Protein AF-M6GL15-F1 (afdb_monomer_lite)

Secondary structure (DSSP, 8-state):
-HHHHHHHHHHHHHTT-EEEEEEE-TTS-EEEEEEPPTT-HHHHHHHHHHHHHHHHHHHHHHHHH-SSHHHHHHHHHHHHHHHHHHHBPTTSHHHHHHHHHHHHHHHHHTS-HHHHHHHHHHHHHHHHHHHHHHGGGGGS-GGGSHHHHHHHHHHT--TTS---HHHHHHHHHHHHHHHHHHHHHHHHHHHHHHHTTTT-------------------------SS---HHHHHHHHHTTB-TTSPBPPHHHHTTS--

Structure (mmCIF, N/CA/C/O backbone):
data_AF-M6GL15-F1
#
_entry.id   AF-M6GL15-F1
#
loop_
_atom_site.group_PDB
_atom_site.id
_atom_site.type_symbol
_atom_site.label_atom_id
_atom_site.label_alt_id
_atom_site.label_comp_id
_atom_site.label_asym_id
_atom_site.label_entity_id
_atom_site.label_seq_id
_atom_site.pdbx_PDB_ins_code
_atom_site.Cartn_x
_atom_site.Cartn_y
_atom_site.Cartn_z
_atom_site.occupancy
_atom_site.B_iso_or_equiv
_atom_site.auth_seq_id
_atom_site.auth_comp_id
_atom_site.auth_asym_id
_atom_site.auth_atom_id
_atom_site.pdbx_PDB_model_num
ATOM 1 N N . MET A 1 1 ? -0.972 -5.876 -2.993 1.00 85.94 1 MET A N 1
ATOM 2 C CA . MET A 1 1 ? -1.461 -5.697 -4.377 1.00 85.94 1 MET A CA 1
ATOM 3 C C . MET A 1 1 ? -2.286 -4.423 -4.576 1.00 85.94 1 MET A C 1
ATOM 5 O O . MET A 1 1 ? -1.667 -3.396 -4.751 1.00 85.94 1 MET A O 1
ATOM 9 N N . PHE A 1 2 ? -3.625 -4.360 -4.480 1.00 92.12 2 PHE A N 1
ATOM 10 C CA . PHE A 1 2 ? -4.318 -3.112 -4.894 1.00 92.12 2 PHE A CA 1
ATOM 11 C C . PHE A 1 2 ? -3.920 -1.848 -4.101 1.00 92.12 2 PHE A C 1
ATOM 13 O O . PHE A 1 2 ? -3.768 -0.771 -4.668 1.00 92.12 2 PHE A O 1
ATOM 20 N N . ILE A 1 3 ? -3.690 -1.980 -2.791 1.00 94.75 3 ILE A N 1
ATOM 21 C CA . ILE A 1 3 ? -3.184 -0.878 -1.952 1.00 94.75 3 ILE A CA 1
ATOM 22 C C . ILE A 1 3 ? -1.746 -0.475 -2.325 1.00 94.75 3 ILE A C 1
ATOM 24 O O . ILE A 1 3 ? -1.405 0.699 -2.204 1.00 94.75 3 ILE A O 1
ATOM 28 N N . HIS A 1 4 ? -0.942 -1.418 -2.822 1.00 95.31 4 HIS A N 1
ATOM 29 C CA . HIS A 1 4 ? 0.412 -1.176 -3.334 1.00 95.31 4 HIS A CA 1
ATOM 30 C C . HIS A 1 4 ? 0.362 -0.273 -4.564 1.00 95.31 4 HIS A C 1
ATOM 32 O O . HIS A 1 4 ? 0.953 0.804 -4.570 1.00 95.31 4 HIS A O 1
ATOM 38 N N . GLU A 1 5 ? -0.477 -0.636 -5.533 1.00 95.38 5 GLU A N 1
ATOM 39 C CA . GLU A 1 5 ? -0.716 0.157 -6.743 1.00 95.38 5 GLU A CA 1
ATOM 40 C C . GLU A 1 5 ? -1.254 1.558 -6.435 1.00 95.38 5 GLU A C 1
ATOM 42 O O . GLU A 1 5 ? -0.782 2.575 -6.951 1.00 95.38 5 GLU A O 1
ATOM 47 N N . ILE A 1 6 ? -2.205 1.644 -5.504 1.00 94.88 6 ILE A N 1
ATOM 48 C CA . ILE A 1 6 ? -2.716 2.930 -5.024 1.00 94.88 6 ILE A CA 1
ATOM 49 C C . ILE A 1 6 ? -1.606 3.759 -4.365 1.00 94.88 6 ILE A C 1
ATOM 51 O O . ILE A 1 6 ? -1.614 4.981 -4.501 1.00 94.88 6 ILE A O 1
ATOM 55 N N . GLY A 1 7 ? -0.644 3.128 -3.690 1.00 95.62 7 GLY A N 1
ATOM 56 C CA . GLY A 1 7 ? 0.538 3.786 -3.135 1.00 95.62 7 GLY A CA 1
ATOM 57 C C . GLY A 1 7 ? 1.349 4.511 -4.208 1.00 95.62 7 GLY A C 1
ATOM 58 O O . GLY A 1 7 ? 1.602 5.713 -4.071 1.00 95.62 7 GLY A O 1
ATOM 59 N N . HIS A 1 8 ? 1.677 3.827 -5.308 1.00 95.69 8 HIS A N 1
ATOM 60 C CA . HIS A 1 8 ? 2.337 4.447 -6.464 1.00 95.69 8 HIS A CA 1
ATOM 61 C C . HIS A 1 8 ? 1.508 5.590 -7.041 1.00 95.69 8 HIS A C 1
ATOM 63 O O . HIS A 1 8 ? 2.025 6.686 -7.258 1.00 95.69 8 HIS A O 1
ATOM 69 N N . ALA A 1 9 ? 0.212 5.363 -7.244 1.00 94.88 9 ALA A N 1
ATOM 70 C CA . ALA A 1 9 ? -0.677 6.352 -7.833 1.00 94.88 9 ALA A CA 1
ATOM 71 C C . ALA A 1 9 ? -0.790 7.621 -6.967 1.00 94.88 9 ALA A C 1
ATOM 73 O O . ALA A 1 9 ? -0.664 8.734 -7.475 1.00 94.88 9 ALA A O 1
ATOM 74 N N . ILE A 1 10 ? -0.956 7.480 -5.649 1.00 94.75 10 ILE A N 1
ATOM 75 C CA . ILE A 1 10 ? -0.987 8.617 -4.717 1.00 94.75 10 ILE A CA 1
ATOM 76 C C . ILE A 1 10 ? 0.352 9.357 -4.735 1.00 94.75 10 ILE A C 1
ATOM 78 O O . ILE A 1 10 ? 0.366 10.584 -4.816 1.00 94.75 10 ILE A O 1
ATOM 82 N N . ALA A 1 11 ? 1.479 8.645 -4.697 1.00 94.56 11 ALA A N 1
ATOM 83 C CA . ALA A 1 11 ? 2.794 9.277 -4.743 1.00 94.56 11 ALA A CA 1
ATOM 84 C C . ALA A 1 11 ? 3.040 10.010 -6.072 1.00 94.56 11 ALA A C 1
ATOM 86 O O . ALA A 1 11 ? 3.590 11.113 -6.074 1.00 94.56 11 ALA A O 1
ATOM 87 N N . ALA A 1 12 ? 2.589 9.458 -7.199 1.00 94.19 12 ALA A N 1
ATOM 88 C CA . ALA A 1 12 ? 2.655 10.127 -8.496 1.00 94.19 12 ALA A CA 1
ATOM 89 C C . ALA A 1 12 ? 1.860 11.441 -8.485 1.00 94.19 12 ALA A C 1
ATOM 91 O O . ALA A 1 12 ? 2.394 12.482 -8.862 1.00 94.19 12 ALA A O 1
ATOM 92 N N . LEU A 1 13 ? 0.628 11.428 -7.969 1.00 93.50 13 LEU A N 1
ATOM 93 C CA . LEU A 1 13 ? -0.205 12.631 -7.869 1.00 93.50 13 LEU A CA 1
ATOM 94 C C . LEU A 1 13 ? 0.399 13.683 -6.926 1.00 93.50 13 LEU A C 1
ATOM 96 O O . LEU A 1 13 ? 0.458 14.861 -7.272 1.00 93.50 13 LEU A O 1
ATOM 100 N N . LEU A 1 14 ? 0.895 13.270 -5.755 1.00 92.69 14 LEU A N 1
ATOM 101 C CA . LEU A 1 14 ? 1.501 14.181 -4.774 1.00 92.69 14 LEU A CA 1
ATOM 102 C C . LEU A 1 14 ? 2.799 14.819 -5.270 1.00 92.69 14 LEU A C 1
ATOM 104 O O . LEU A 1 14 ? 3.141 15.924 -4.858 1.00 92.69 14 LEU A O 1
ATOM 108 N N . THR A 1 15 ? 3.519 14.138 -6.157 1.00 92.19 15 THR A N 1
ATOM 109 C CA . THR A 1 15 ? 4.765 14.650 -6.738 1.00 92.19 15 THR A CA 1
ATOM 110 C C . THR A 1 15 ? 4.533 15.536 -7.963 1.00 92.19 15 THR A C 1
ATOM 112 O O . THR A 1 15 ? 5.497 15.979 -8.581 1.00 92.19 15 THR A O 1
ATOM 115 N N . GLY A 1 16 ? 3.273 15.833 -8.310 1.00 89.69 16 GLY A N 1
ATOM 116 C CA . GLY A 1 16 ? 2.910 16.640 -9.480 1.00 89.69 16 GLY A CA 1
ATOM 117 C C . GLY A 1 16 ? 2.974 15.871 -10.802 1.00 89.69 16 GLY A C 1
ATOM 118 O O . GLY A 1 16 ? 3.030 16.482 -11.867 1.00 89.69 16 GLY A O 1
ATOM 119 N N . GLY A 1 17 ? 3.013 14.541 -10.731 1.00 92.19 17 GLY A N 1
ATOM 120 C CA . GLY A 1 17 ? 2.892 13.645 -11.870 1.00 92.19 17 GLY A CA 1
ATOM 121 C C . GLY A 1 17 ? 1.437 13.369 -12.254 1.00 92.19 17 GLY A C 1
ATOM 122 O O . GLY A 1 17 ? 0.513 14.073 -11.845 1.00 92.19 17 GLY A O 1
ATOM 123 N N . SER A 1 18 ? 1.219 12.318 -13.043 1.00 92.50 18 SER A N 1
ATOM 124 C CA . SER A 1 18 ? -0.122 11.895 -13.462 1.00 92.50 18 SER A CA 1
ATOM 125 C C . SER A 1 18 ? -0.260 10.379 -13.443 1.00 92.50 18 SER A C 1
ATOM 127 O O . SER A 1 18 ? 0.711 9.658 -13.658 1.00 92.50 18 SER A O 1
ATOM 129 N N . VAL A 1 19 ? -1.472 9.893 -13.199 1.00 94.88 19 VAL A N 1
ATOM 130 C CA . VAL A 1 19 ? -1.792 8.462 -13.211 1.00 94.88 19 VAL A CA 1
ATOM 131 C C . VAL A 1 19 ? -2.672 8.196 -14.421 1.00 94.88 19 VAL A C 1
ATOM 133 O O . VAL A 1 19 ? -3.689 8.862 -14.605 1.00 94.88 19 VAL A O 1
ATOM 136 N N . HIS A 1 20 ? -2.269 7.244 -15.257 1.00 92.75 20 HIS A N 1
ATOM 137 C CA . HIS A 1 20 ? -3.028 6.859 -16.441 1.00 92.75 20 HIS A CA 1
ATOM 138 C C . HIS A 1 20 ? -3.982 5.716 -16.130 1.00 92.75 20 HIS A C 1
ATOM 140 O O . HIS A 1 20 ? -5.169 5.814 -16.429 1.00 92.75 20 HIS A O 1
ATOM 146 N N . THR A 1 21 ? -3.477 4.632 -15.539 1.00 93.56 21 THR A N 1
ATOM 147 C CA . THR A 1 21 ? -4.325 3.496 -15.180 1.00 93.56 21 THR A CA 1
ATOM 148 C C . THR A 1 21 ? -3.724 2.648 -14.066 1.00 93.56 21 THR A C 1
ATOM 150 O O . THR A 1 21 ? -2.506 2.618 -13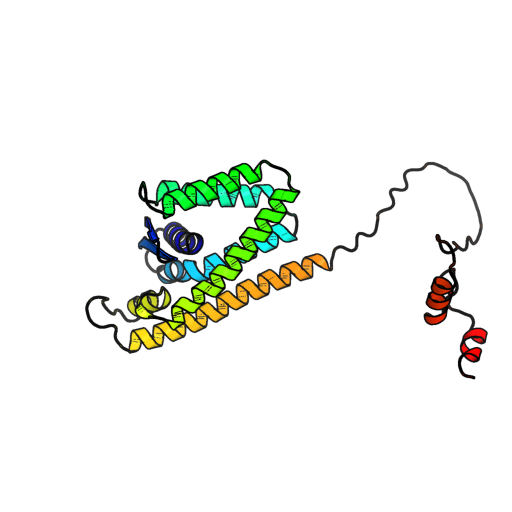.891 1.00 93.56 21 THR A O 1
ATOM 153 N N . ILE A 1 22 ? -4.602 1.978 -13.323 1.00 94.25 22 ILE A N 1
ATOM 154 C CA . ILE A 1 22 ? -4.270 0.935 -12.356 1.00 94.25 22 ILE A CA 1
ATOM 155 C C . ILE A 1 22 ? -4.956 -0.353 -12.807 1.00 94.25 22 ILE A C 1
ATOM 157 O O . ILE A 1 22 ? -6.186 -0.388 -12.958 1.00 94.25 22 ILE A O 1
ATOM 161 N N . GLU A 1 23 ? -4.170 -1.409 -12.981 1.00 92.00 23 GLU A N 1
ATOM 162 C CA . GLU A 1 23 ? -4.638 -2.719 -13.423 1.00 92.00 23 GLU A CA 1
ATOM 163 C C . GLU A 1 23 ? -4.249 -3.805 -12.422 1.00 92.00 23 GLU A C 1
ATOM 165 O O . GLU A 1 23 ? -3.163 -3.785 -11.848 1.00 92.00 23 GLU A O 1
ATOM 170 N N . LEU A 1 24 ? -5.159 -4.756 -12.210 1.00 91.12 24 LEU A N 1
ATOM 171 C CA . LEU A 1 24 ? -4.904 -5.965 -11.434 1.00 91.12 24 LEU A CA 1
ATOM 172 C C . LEU A 1 24 ? -5.146 -7.173 -12.334 1.00 91.12 24 LEU A C 1
ATOM 174 O O . LEU A 1 24 ? -6.114 -7.216 -13.099 1.00 91.12 24 LEU A O 1
ATOM 178 N N . HIS A 1 25 ? -4.290 -8.173 -12.206 1.00 87.69 25 HIS A N 1
ATOM 179 C CA . HIS A 1 25 ? -4.302 -9.389 -12.997 1.00 87.69 25 HIS A CA 1
ATOM 180 C C . HIS A 1 25 ? -4.697 -10.597 -12.135 1.00 87.69 25 HIS A C 1
ATOM 182 O O . HIS A 1 25 ? -4.536 -10.619 -10.916 1.00 87.69 25 HIS A O 1
ATOM 188 N N . GLY A 1 26 ? -5.245 -11.635 -12.775 1.00 82.06 26 GLY A N 1
ATOM 189 C CA . GLY A 1 26 ? -5.733 -12.840 -12.086 1.00 82.06 26 GLY A CA 1
ATOM 190 C C . GLY A 1 26 ? -4.637 -13.745 -11.507 1.00 82.06 26 GLY A C 1
ATOM 191 O O . GLY A 1 26 ? -4.951 -14.714 -10.828 1.00 82.06 26 GLY A O 1
ATOM 192 N N . ASN A 1 27 ? -3.368 -13.443 -11.775 1.00 82.62 27 ASN A N 1
ATOM 193 C CA . ASN A 1 27 ? -2.182 -14.110 -11.234 1.00 82.62 27 ASN A CA 1
ATOM 194 C C . ASN A 1 27 ? -1.605 -13.372 -10.011 1.00 82.62 27 ASN A C 1
ATOM 196 O O . ASN A 1 27 ? -0.409 -13.479 -9.761 1.00 82.62 27 ASN A O 1
ATOM 200 N N . GLU A 1 28 ? -2.432 -12.593 -9.306 1.00 79.44 28 GLU A N 1
ATOM 201 C CA . GLU A 1 28 ? -2.039 -11.802 -8.129 1.00 79.44 28 GLU A CA 1
ATOM 202 C C . GLU A 1 28 ? -0.973 -10.729 -8.412 1.00 79.44 28 GLU A C 1
ATOM 204 O O . GLU A 1 28 ? -0.404 -10.173 -7.479 1.00 79.44 28 GLU A O 1
ATOM 209 N N . SER A 1 29 ? -0.731 -10.397 -9.685 1.00 84.19 29 SER A N 1
ATOM 210 C CA . SER A 1 29 ? 0.091 -9.253 -10.077 1.00 84.19 29 SER A CA 1
ATOM 211 C C . SER A 1 29 ? -0.775 -8.073 -10.500 1.00 84.19 29 SER A C 1
ATOM 213 O O . SER A 1 29 ? -1.991 -8.178 -10.664 1.00 84.19 29 SER A O 1
ATOM 215 N N . GLY A 1 30 ? -0.146 -6.931 -10.719 1.00 88.12 30 GLY A N 1
ATOM 216 C CA . GLY A 1 30 ? -0.789 -5.761 -11.285 1.00 88.12 30 GLY A CA 1
ATOM 217 C C . GLY A 1 30 ? 0.233 -4.670 -11.509 1.00 88.12 30 GLY A C 1
ATOM 218 O O . GLY A 1 30 ? 1.427 -4.874 -11.292 1.00 88.12 30 GLY A O 1
ATOM 219 N N . GLU A 1 31 ? -0.241 -3.563 -12.049 1.00 90.88 31 GLU A N 1
ATOM 220 C CA . GLU A 1 31 ? 0.624 -2.481 -12.479 1.00 90.88 31 GLU A CA 1
ATOM 221 C C . GLU A 1 31 ? -0.095 -1.138 -12.417 1.00 90.88 31 GLU A C 1
ATOM 223 O O . GLU A 1 31 ? -1.288 -1.008 -12.717 1.00 90.88 31 GLU A O 1
ATOM 228 N N . THR A 1 32 ? 0.676 -0.116 -12.066 1.00 92.62 32 THR A N 1
ATOM 229 C CA . THR A 1 32 ? 0.256 1.277 -12.106 1.00 92.62 32 THR A CA 1
ATOM 230 C C . THR A 1 32 ? 1.036 1.993 -13.187 1.00 92.62 32 THR A C 1
ATOM 232 O O . THR A 1 32 ? 2.230 2.263 -13.057 1.00 92.62 32 THR A O 1
ATOM 235 N N . ILE A 1 33 ? 0.339 2.370 -14.253 1.00 91.75 33 ILE A N 1
ATOM 236 C CA . ILE A 1 33 ? 0.914 3.192 -15.311 1.00 91.75 33 ILE A CA 1
ATOM 237 C C . ILE A 1 33 ? 0.784 4.650 -14.875 1.00 91.75 33 ILE A C 1
ATOM 239 O O . ILE A 1 33 ? -0.293 5.249 -14.955 1.00 91.75 33 ILE A O 1
ATOM 243 N N . ALA A 1 34 ? 1.888 5.224 -14.405 1.00 91.31 34 ALA A N 1
ATOM 244 C CA . ALA A 1 34 ? 1.959 6.604 -13.940 1.00 91.31 34 ALA A CA 1
ATOM 245 C C . ALA A 1 34 ? 3.252 7.296 -14.390 1.00 91.31 34 ALA A C 1
ATOM 247 O O . ALA A 1 34 ? 4.282 6.664 -14.619 1.00 91.31 34 ALA A O 1
ATOM 248 N N . SER A 1 35 ? 3.195 8.621 -14.486 1.00 86.81 35 SER A N 1
ATOM 249 C CA . SER A 1 35 ? 4.353 9.494 -14.650 1.00 86.81 35 SER A CA 1
ATOM 250 C C . SER A 1 35 ? 4.633 10.223 -13.340 1.00 86.81 35 SER A C 1
ATOM 252 O O . SER A 1 35 ? 3.713 10.670 -12.656 1.00 86.81 35 SER A O 1
ATOM 254 N N . SER A 1 36 ? 5.906 10.347 -12.969 1.00 84.12 36 SER A N 1
ATOM 255 C CA . SER A 1 36 ? 6.320 11.133 -11.804 1.00 84.12 36 SER A CA 1
ATOM 256 C C . SER A 1 36 ? 6.553 12.594 -12.180 1.00 84.12 36 SER A C 1
ATOM 258 O O . SER A 1 36 ? 7.005 12.880 -13.291 1.00 84.12 36 SER A O 1
ATOM 260 N N . GLY A 1 37 ? 6.378 13.514 -11.229 1.00 77.19 37 GLY A N 1
ATOM 261 C CA . GLY A 1 37 ? 6.933 14.861 -11.373 1.00 77.19 37 GLY A CA 1
ATOM 262 C C . GLY A 1 37 ? 8.466 14.847 -11.437 1.00 77.19 37 GLY A C 1
ATOM 263 O O . GLY A 1 37 ? 9.118 13.892 -11.001 1.00 77.19 37 GLY A O 1
ATOM 264 N N . SER A 1 38 ? 9.052 15.905 -12.006 1.00 75.19 38 SER A N 1
ATOM 265 C CA . SER A 1 38 ? 10.501 15.999 -12.241 1.00 75.19 38 SER A CA 1
ATOM 266 C C . SER A 1 38 ? 11.305 15.740 -10.959 1.00 75.19 38 SER A C 1
ATOM 268 O O . SER A 1 38 ? 11.143 16.448 -9.970 1.00 75.19 38 SER A O 1
ATOM 270 N N . GLY A 1 39 ? 12.165 14.715 -10.976 1.00 75.50 39 GLY A N 1
ATOM 271 C CA . GLY A 1 39 ? 13.067 14.374 -9.869 1.00 75.50 39 GLY A CA 1
ATOM 272 C C . GLY A 1 39 ? 12.466 13.541 -8.728 1.00 75.50 39 GLY A C 1
ATOM 273 O O . GLY A 1 39 ? 13.202 13.159 -7.823 1.00 75.50 39 GLY A O 1
ATOM 274 N N . PHE A 1 40 ? 11.173 13.201 -8.766 1.00 88.06 40 PHE A N 1
ATOM 275 C CA . PHE A 1 40 ? 10.502 12.487 -7.667 1.00 88.06 40 PHE A CA 1
ATOM 276 C C . PHE A 1 40 ? 10.199 11.009 -7.946 1.00 88.06 40 PHE A C 1
ATOM 278 O O . PHE A 1 40 ? 9.531 10.355 -7.145 1.00 88.06 40 PHE A O 1
ATOM 285 N N . PHE A 1 41 ? 10.720 10.456 -9.043 1.00 90.00 41 PHE A N 1
ATOM 286 C CA . PHE A 1 41 ? 10.513 9.057 -9.429 1.00 90.00 41 PHE A CA 1
ATOM 287 C C . PHE A 1 41 ? 10.823 8.071 -8.294 1.00 90.00 41 PHE A C 1
ATOM 289 O O . PHE A 1 41 ? 10.073 7.125 -8.069 1.00 90.00 41 PHE A O 1
ATOM 296 N N . ILE A 1 42 ? 11.872 8.347 -7.510 1.00 91.25 42 ILE A N 1
ATOM 297 C CA . ILE A 1 42 ? 12.282 7.484 -6.400 1.00 91.25 42 ILE A CA 1
ATOM 298 C C . ILE A 1 42 ? 11.178 7.317 -5.346 1.00 91.25 42 ILE A C 1
ATOM 300 O O . ILE A 1 42 ? 10.992 6.226 -4.810 1.00 91.25 42 ILE A O 1
ATOM 304 N N . PHE A 1 43 ? 10.407 8.378 -5.085 1.00 91.38 43 PHE A N 1
ATOM 305 C CA . PHE A 1 43 ? 9.300 8.347 -4.135 1.00 91.38 43 PHE A CA 1
ATOM 306 C C . PHE A 1 43 ? 8.122 7.568 -4.694 1.00 91.38 43 PHE A C 1
ATOM 308 O O . PHE A 1 43 ? 7.544 6.762 -3.975 1.00 91.38 43 PHE A O 1
ATOM 315 N N . VAL A 1 44 ? 7.805 7.775 -5.975 1.00 93.25 44 VAL A N 1
ATOM 316 C CA . VAL A 1 44 ? 6.719 7.061 -6.651 1.00 93.25 44 VAL A CA 1
ATOM 317 C C . VAL A 1 44 ? 6.977 5.564 -6.620 1.00 93.25 44 VAL A C 1
ATOM 319 O O . VAL A 1 44 ? 6.125 4.822 -6.152 1.00 93.25 44 VAL A O 1
ATOM 322 N N . VAL A 1 45 ? 8.169 5.125 -7.020 1.00 92.94 45 VAL A N 1
ATOM 323 C CA . VAL A 1 45 ? 8.516 3.698 -7.095 1.00 92.94 45 VAL A CA 1
ATOM 324 C C . VAL A 1 45 ? 8.683 3.061 -5.709 1.00 92.94 45 VAL A C 1
ATOM 326 O O . VAL A 1 45 ? 8.364 1.898 -5.529 1.00 92.94 45 VAL A O 1
ATOM 329 N N . SER A 1 46 ? 9.098 3.811 -4.684 1.00 93.75 46 SER A N 1
ATOM 330 C CA . SER A 1 46 ? 9.161 3.265 -3.314 1.00 93.75 46 SER A CA 1
ATOM 331 C C . SER A 1 46 ? 7.787 3.163 -2.631 1.00 93.75 46 SER A C 1
ATOM 333 O O . SER A 1 46 ? 7.647 2.473 -1.618 1.00 93.75 46 SER A O 1
ATOM 335 N N . ALA A 1 47 ? 6.782 3.899 -3.121 1.00 94.44 47 ALA A N 1
ATOM 336 C CA . ALA A 1 47 ? 5.513 4.082 -2.421 1.00 94.44 47 ALA A CA 1
ATOM 337 C C . ALA A 1 47 ? 4.633 2.830 -2.373 1.00 94.44 47 ALA A C 1
ATOM 339 O O . ALA A 1 47 ? 3.788 2.753 -1.485 1.00 94.44 47 ALA A O 1
ATOM 340 N N . GLY A 1 48 ? 4.835 1.856 -3.261 1.00 92.62 48 GLY A N 1
ATOM 341 C CA . GLY A 1 48 ? 4.107 0.591 -3.220 1.00 92.62 48 GLY A CA 1
ATOM 342 C C . GLY A 1 48 ? 4.397 -0.181 -1.933 1.00 92.62 48 GLY A C 1
ATOM 343 O O . GLY A 1 48 ? 3.547 -0.256 -1.034 1.00 92.62 48 GLY A O 1
ATOM 344 N N . TYR A 1 49 ? 5.638 -0.660 -1.795 1.00 93.94 49 TYR A N 1
ATOM 345 C CA . TYR A 1 49 ? 6.067 -1.461 -0.645 1.00 93.94 49 TYR A CA 1
ATOM 346 C C . TYR A 1 49 ? 5.958 -0.689 0.675 1.00 93.94 49 TYR A C 1
ATOM 348 O O . TYR A 1 49 ? 5.309 -1.133 1.629 1.00 93.94 49 TYR A O 1
ATOM 356 N N . LEU A 1 50 ? 6.553 0.509 0.732 1.00 95.56 50 LEU A N 1
ATOM 357 C CA . LEU A 1 50 ? 6.584 1.297 1.966 1.00 95.56 50 LEU A CA 1
ATOM 358 C C . LEU A 1 50 ? 5.203 1.859 2.317 1.00 95.56 50 LEU A C 1
ATOM 360 O O . LEU A 1 50 ? 4.825 1.871 3.489 1.00 95.56 50 LEU A O 1
ATOM 364 N N . GLY A 1 51 ? 4.429 2.300 1.323 1.00 94.88 51 GLY A N 1
ATOM 365 C CA . GLY A 1 51 ? 3.090 2.848 1.535 1.00 94.88 51 GLY A CA 1
ATOM 366 C C . GLY A 1 51 ? 2.103 1.796 2.024 1.00 94.88 51 GLY A C 1
ATOM 367 O O . GLY A 1 51 ? 1.326 2.083 2.935 1.00 94.88 51 GLY A O 1
ATOM 368 N N . SER A 1 52 ? 2.179 0.565 1.512 1.00 95.38 52 SER A N 1
ATOM 369 C CA . SER A 1 52 ? 1.355 -0.551 1.997 1.00 95.38 52 SER A CA 1
ATOM 370 C C . SER A 1 52 ? 1.645 -0.871 3.465 1.00 95.38 52 SER A C 1
ATOM 372 O O . SER A 1 52 ? 0.711 -0.971 4.264 1.00 95.38 52 SER A O 1
ATOM 374 N N . CYS A 1 53 ? 2.925 -0.926 3.850 1.00 96.12 53 CYS A N 1
ATOM 375 C CA . CYS A 1 53 ? 3.334 -1.131 5.244 1.00 96.12 53 CYS A CA 1
ATOM 376 C C . CYS A 1 53 ? 2.842 0.003 6.158 1.00 96.12 53 CYS A C 1
ATOM 378 O O . CYS A 1 53 ? 2.310 -0.247 7.243 1.00 96.12 53 CYS A O 1
ATOM 380 N N . LEU A 1 54 ? 2.989 1.257 5.714 1.00 96.12 54 LEU A N 1
ATOM 381 C CA . LEU A 1 54 ? 2.524 2.434 6.453 1.00 96.12 54 LEU A CA 1
ATOM 382 C C . LEU A 1 54 ? 1.002 2.440 6.611 1.00 96.12 54 LEU A C 1
ATOM 384 O O . LEU A 1 54 ? 0.508 2.719 7.702 1.00 96.12 54 LEU A O 1
ATOM 388 N N . MET A 1 55 ? 0.256 2.114 5.553 1.00 96.75 55 MET A N 1
ATOM 389 C CA . MET A 1 55 ? -1.204 2.046 5.591 1.00 96.75 55 MET A CA 1
ATOM 390 C C . MET A 1 55 ? -1.674 0.928 6.527 1.00 96.75 55 MET A C 1
ATOM 392 O O . MET A 1 55 ? -2.511 1.175 7.394 1.00 96.75 55 MET A O 1
ATOM 396 N N . GLY A 1 56 ? -1.102 -0.274 6.420 1.00 95.62 56 GLY A N 1
ATOM 397 C CA . GLY A 1 56 ? -1.411 -1.393 7.315 1.00 95.62 56 GLY A CA 1
ATOM 398 C C . GLY A 1 56 ? -1.169 -1.039 8.786 1.00 95.62 56 GLY A C 1
ATOM 399 O O . GLY A 1 56 ? -2.074 -1.161 9.618 1.00 95.62 56 GLY A O 1
ATOM 400 N N . GLY A 1 57 ? 0.010 -0.489 9.091 1.00 95.00 57 GLY A N 1
ATOM 40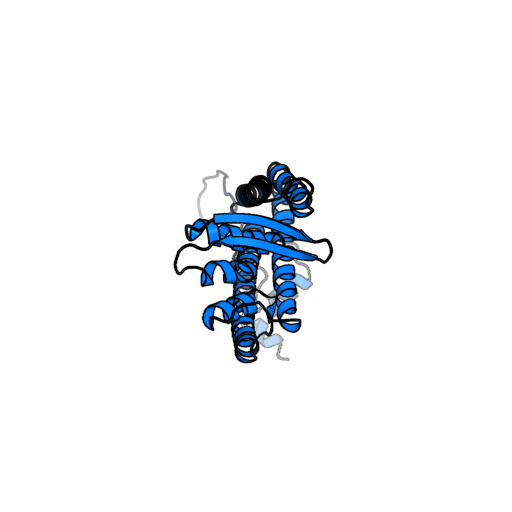1 C CA . GLY A 1 57 ? 0.370 -0.027 10.432 1.00 95.00 57 GLY A CA 1
ATOM 402 C C . GLY A 1 57 ? -0.522 1.103 10.957 1.00 95.00 57 GLY A C 1
ATOM 403 O O . GLY A 1 57 ? -0.910 1.103 12.129 1.00 95.00 57 GLY A O 1
ATOM 404 N N . PHE A 1 58 ? -0.909 2.046 10.096 1.00 95.44 58 PHE A N 1
ATOM 405 C CA . PHE A 1 58 ? -1.827 3.130 10.443 1.00 95.44 58 PHE A CA 1
ATOM 406 C C . PHE A 1 58 ? -3.221 2.608 10.809 1.00 95.44 58 PHE A C 1
ATOM 408 O O . PHE A 1 58 ? -3.760 2.990 11.851 1.00 95.44 58 PHE A O 1
ATOM 415 N N . LEU A 1 59 ? -3.796 1.719 9.994 1.00 95.69 59 LEU A N 1
ATOM 416 C CA . LEU A 1 59 ? -5.117 1.136 10.250 1.00 95.69 59 LEU A CA 1
ATOM 417 C C . LEU A 1 59 ? -5.112 0.306 11.539 1.00 95.69 59 LEU A C 1
ATOM 419 O O . LEU A 1 59 ? -6.015 0.465 12.362 1.00 95.69 59 LEU A O 1
ATOM 423 N N . LEU A 1 60 ? -4.058 -0.486 11.769 1.00 94.38 60 LEU A N 1
ATOM 424 C CA . LEU A 1 60 ? -3.846 -1.199 13.032 1.00 94.38 60 LEU A CA 1
ATOM 425 C C . LEU A 1 60 ? -3.834 -0.240 14.221 1.00 94.38 60 LEU A C 1
ATOM 427 O O . LEU A 1 60 ? -4.600 -0.412 15.170 1.00 94.38 60 LEU A O 1
ATOM 431 N N . ASN A 1 61 ? -3.024 0.816 14.157 1.00 93.75 61 ASN A N 1
ATOM 432 C CA . ASN A 1 61 ? -2.922 1.781 15.246 1.00 93.75 61 ASN A CA 1
ATOM 433 C C . ASN A 1 61 ? -4.272 2.451 15.561 1.00 93.75 61 ASN A C 1
ATOM 435 O O . ASN A 1 61 ? -4.635 2.604 16.730 1.00 93.75 61 ASN A O 1
ATOM 439 N N . ARG A 1 62 ? -5.053 2.820 14.538 1.00 93.75 62 ARG A N 1
ATOM 440 C CA . ARG A 1 62 ? -6.402 3.390 14.716 1.00 93.75 62 ARG A CA 1
ATOM 441 C C . ARG A 1 62 ? -7.403 2.374 15.265 1.00 93.75 62 ARG A C 1
ATOM 443 O O . ARG A 1 62 ? -8.211 2.728 16.122 1.00 93.75 62 ARG A O 1
ATOM 450 N N . GLY A 1 63 ? -7.321 1.120 14.829 1.00 92.12 63 GLY A N 1
ATOM 451 C CA . GLY A 1 63 ? -8.155 0.030 15.331 1.00 92.12 63 GLY A CA 1
ATOM 452 C C . GLY A 1 63 ? -7.922 -0.258 16.815 1.00 92.12 63 GLY A C 1
ATOM 453 O O . GLY A 1 63 ? -8.878 -0.337 17.590 1.00 92.12 63 GLY A O 1
ATOM 454 N N . PHE A 1 64 ? -6.663 -0.342 17.246 1.00 90.81 64 PHE A N 1
ATOM 455 C CA . PHE A 1 64 ? -6.332 -0.625 18.644 1.00 90.81 64 PHE A CA 1
ATOM 456 C C . PHE A 1 64 ? -6.538 0.576 19.565 1.00 90.81 64 PHE A C 1
ATOM 458 O O . PHE A 1 64 ? -7.171 0.414 20.605 1.00 90.81 64 PHE A O 1
ATOM 465 N N . SER A 1 65 ? -6.129 1.783 19.155 1.00 88.19 65 SER A N 1
ATOM 466 C CA . SER A 1 65 ? -6.275 2.995 19.980 1.00 88.19 65 SER A CA 1
ATOM 467 C C . SER A 1 65 ? -7.725 3.418 20.240 1.00 88.19 65 SER A C 1
ATOM 469 O O . SER A 1 65 ? -7.968 4.268 21.094 1.00 88.19 65 SER A O 1
ATOM 471 N N . GLY A 1 66 ? -8.694 2.901 19.478 1.00 85.62 66 GLY A N 1
ATOM 472 C CA . GLY A 1 66 ? -10.110 3.253 19.622 1.00 85.62 66 GLY A CA 1
ATOM 473 C C . GLY A 1 66 ? -10.478 4.646 19.093 1.00 85.62 66 GLY A C 1
ATOM 474 O O . GLY A 1 66 ? -11.655 5.003 19.044 1.00 85.62 66 GLY A O 1
ATOM 475 N N . LYS A 1 67 ? -9.493 5.445 18.667 1.00 88.25 67 LYS A N 1
ATOM 476 C CA . LYS A 1 67 ? -9.680 6.836 18.239 1.00 88.25 67 LYS A CA 1
ATOM 477 C C . LYS A 1 67 ? -9.895 6.909 16.732 1.00 88.25 67 LYS A C 1
ATOM 479 O O . LYS A 1 67 ? -9.160 6.302 15.961 1.00 88.25 67 LYS A O 1
ATOM 484 N N . MET A 1 68 ? -10.860 7.729 16.310 1.00 92.38 68 MET A N 1
ATOM 485 C CA . MET A 1 68 ? -11.139 8.016 14.894 1.00 92.38 68 MET A CA 1
ATOM 486 C C . MET A 1 68 ? -11.494 6.780 14.038 1.00 92.38 68 MET A C 1
ATOM 488 O O . MET A 1 68 ? -11.375 6.837 12.822 1.00 92.38 68 MET A O 1
ATOM 492 N N . ILE A 1 69 ? -12.004 5.691 14.630 1.00 94.81 69 ILE A N 1
ATOM 493 C CA . ILE A 1 69 ? -12.314 4.441 13.902 1.00 94.81 69 ILE A CA 1
ATOM 494 C C . ILE A 1 69 ? -13.243 4.680 12.698 1.00 94.81 69 ILE A C 1
ATOM 496 O O . ILE A 1 69 ? -12.906 4.326 11.572 1.00 94.81 69 ILE A O 1
ATOM 500 N N . ARG A 1 70 ? -14.416 5.289 12.931 1.00 94.81 70 ARG A N 1
ATOM 501 C CA . ARG A 1 70 ? -15.416 5.577 11.885 1.00 94.81 70 ARG A CA 1
ATOM 502 C C . ARG A 1 70 ? -14.860 6.430 10.741 1.00 94.81 70 ARG A C 1
ATOM 504 O O . ARG A 1 70 ? -14.919 5.961 9.606 1.00 94.81 70 ARG A O 1
ATOM 511 N N . PRO A 1 71 ? -14.317 7.637 10.997 1.00 96.31 71 PRO A N 1
ATOM 512 C CA . PRO A 1 71 ? -13.792 8.460 9.916 1.00 96.31 71 PRO A CA 1
ATOM 513 C C . PRO A 1 71 ? -12.619 7.782 9.207 1.00 96.31 71 PRO A C 1
ATOM 515 O O . PRO A 1 71 ? -12.542 7.871 7.992 1.00 96.31 71 PRO A O 1
ATOM 518 N N . THR A 1 72 ? -11.750 7.044 9.907 1.00 96.88 72 THR A N 1
ATOM 519 C CA . THR A 1 72 ? -10.671 6.299 9.245 1.00 96.88 72 THR A CA 1
ATOM 520 C C . THR A 1 72 ? -11.214 5.246 8.278 1.00 96.88 72 THR A C 1
ATOM 522 O O . THR A 1 72 ? -10.759 5.202 7.139 1.00 96.88 72 THR A O 1
ATOM 525 N N . LEU A 1 73 ? -12.201 4.439 8.684 1.00 96.88 73 LEU A N 1
ATOM 526 C CA . LEU A 1 73 ? -12.770 3.396 7.824 1.00 96.88 73 LEU A CA 1
ATOM 527 C C . LEU A 1 73 ? -13.513 3.982 6.610 1.00 96.88 73 LEU A C 1
ATOM 529 O O . LEU A 1 73 ? -13.317 3.518 5.489 1.00 96.88 73 LEU A O 1
ATOM 533 N N . ILE A 1 74 ? -14.315 5.035 6.818 1.00 97.19 74 ILE A N 1
ATOM 534 C CA . ILE A 1 74 ? -15.046 5.716 5.736 1.00 97.19 74 ILE A CA 1
ATOM 535 C C . ILE A 1 74 ? -14.078 6.397 4.769 1.00 97.19 74 ILE A C 1
ATOM 537 O O . ILE A 1 74 ? -14.245 6.265 3.558 1.00 97.19 74 ILE A O 1
ATOM 541 N N . SER A 1 75 ? -13.055 7.095 5.271 1.00 97.12 75 SER A N 1
ATOM 542 C CA . SER A 1 75 ? -12.049 7.737 4.421 1.00 97.12 75 SER A CA 1
ATOM 543 C C . SER A 1 75 ? -11.250 6.706 3.634 1.00 97.12 75 SER A C 1
ATOM 545 O O . SER A 1 75 ? -11.023 6.904 2.446 1.00 97.12 75 SER A O 1
ATOM 547 N N . PHE A 1 76 ? -10.877 5.584 4.256 1.00 97.19 76 PHE A N 1
ATOM 548 C CA . PHE A 1 76 ? -10.186 4.492 3.573 1.00 97.19 76 PHE A CA 1
ATOM 549 C C . PHE A 1 76 ? -11.031 3.920 2.424 1.00 97.19 76 PHE A C 1
ATOM 551 O O . PHE A 1 76 ? -10.555 3.848 1.293 1.00 97.19 76 PHE A O 1
ATOM 558 N N . GLY A 1 77 ? -12.307 3.607 2.679 1.00 96.88 77 GLY A N 1
ATOM 559 C CA . GLY A 1 77 ? -13.237 3.142 1.644 1.00 96.88 77 GLY A CA 1
ATOM 560 C C . GLY A 1 77 ? -13.496 4.179 0.548 1.00 96.88 77 GLY A C 1
ATOM 561 O O . GLY A 1 77 ? -13.506 3.843 -0.633 1.00 96.88 77 GLY A O 1
ATOM 562 N N . THR A 1 78 ? -13.641 5.451 0.922 1.00 97.25 78 THR A N 1
ATOM 563 C CA . THR A 1 78 ? -13.850 6.557 -0.026 1.00 97.25 78 THR A CA 1
ATOM 564 C C . THR A 1 78 ? -12.642 6.750 -0.935 1.00 97.25 78 THR A C 1
ATOM 566 O O . THR A 1 78 ? -12.812 6.851 -2.145 1.00 97.25 78 THR A O 1
ATOM 569 N N . ILE A 1 79 ? -11.421 6.762 -0.389 1.00 96.25 79 ILE A N 1
ATOM 570 C CA . ILE A 1 79 ? -10.190 6.862 -1.190 1.00 96.25 79 ILE A CA 1
ATOM 571 C C . ILE A 1 79 ? -10.096 5.671 -2.144 1.00 96.25 79 ILE A C 1
ATOM 573 O O . ILE A 1 79 ? -9.818 5.864 -3.325 1.00 96.25 79 ILE A O 1
ATOM 577 N N . LEU A 1 80 ? -10.396 4.460 -1.665 1.00 96.12 80 LEU A N 1
ATOM 578 C CA . LEU A 1 80 ? -10.404 3.259 -2.497 1.00 96.12 80 LEU A CA 1
ATOM 579 C C . LEU A 1 80 ? -11.376 3.405 -3.679 1.00 96.12 80 LEU A C 1
ATOM 581 O O . LEU A 1 80 ? -10.983 3.177 -4.822 1.00 96.12 80 LEU A O 1
ATOM 585 N N . LEU A 1 81 ? -12.607 3.865 -3.432 1.00 96.31 81 LEU A N 1
ATOM 586 C CA . LEU A 1 81 ? -13.595 4.140 -4.483 1.00 96.31 81 LEU A CA 1
ATOM 587 C C . LEU A 1 81 ? -13.125 5.217 -5.460 1.00 96.31 81 LEU A C 1
ATOM 589 O O . LEU A 1 81 ? -13.222 5.018 -6.668 1.00 96.31 81 LEU A O 1
ATOM 593 N N . LEU A 1 82 ? -12.603 6.338 -4.957 1.00 96.25 82 LEU A N 1
ATOM 594 C CA . LEU A 1 82 ? -12.134 7.445 -5.790 1.00 96.25 82 LEU A CA 1
ATOM 595 C C . LEU A 1 82 ? -11.009 6.998 -6.724 1.00 96.25 82 LEU A C 1
ATOM 597 O O . LEU A 1 82 ? -11.078 7.270 -7.922 1.00 96.25 82 LEU A O 1
ATOM 601 N N . MET A 1 83 ? -10.016 6.268 -6.210 1.00 94.69 83 MET A N 1
ATOM 602 C CA . MET A 1 83 ? -8.916 5.740 -7.026 1.00 94.69 83 MET A CA 1
ATOM 603 C C . MET A 1 83 ? -9.422 4.731 -8.058 1.00 94.69 83 MET A C 1
ATOM 605 O O . MET A 1 83 ? -9.008 4.766 -9.214 1.00 94.69 83 MET A O 1
ATOM 609 N N . THR A 1 84 ? -10.374 3.883 -7.666 1.00 94.00 84 THR A N 1
ATOM 610 C CA . THR A 1 84 ? -10.971 2.880 -8.555 1.00 94.00 84 THR A CA 1
ATOM 611 C C . THR A 1 84 ? -11.741 3.525 -9.703 1.00 94.00 84 THR A C 1
ATOM 613 O O . THR A 1 84 ? -11.530 3.173 -10.858 1.00 94.00 84 THR A O 1
ATOM 616 N N . ILE A 1 85 ? -12.617 4.487 -9.407 1.00 93.81 85 ILE A N 1
ATOM 617 C CA . ILE A 1 85 ? -13.443 5.163 -10.417 1.00 93.81 85 ILE A CA 1
ATOM 618 C C . ILE A 1 85 ? -12.577 6.019 -11.346 1.00 93.81 85 ILE A C 1
ATOM 620 O O . ILE A 1 85 ? -12.866 6.104 -12.535 1.00 93.81 85 ILE A O 1
ATOM 624 N N . SER A 1 86 ? -11.522 6.641 -10.814 1.00 93.44 86 SER A N 1
ATOM 625 C CA . SER A 1 86 ? -10.687 7.567 -11.585 1.00 93.44 86 SER A CA 1
ATOM 626 C C . SER A 1 86 ? -9.686 6.859 -12.498 1.00 93.44 86 SER A C 1
ATOM 628 O O . SER A 1 86 ? -9.412 7.363 -13.583 1.00 93.44 86 SER A O 1
ATOM 630 N N . TYR A 1 87 ? -9.130 5.717 -12.072 1.00 93.69 87 TYR A N 1
ATOM 631 C CA . TYR A 1 87 ? -7.953 5.128 -12.729 1.00 93.69 87 TYR A CA 1
ATOM 632 C C . TYR A 1 87 ? -8.105 3.656 -13.131 1.00 93.69 87 TYR A C 1
ATOM 634 O O . TYR A 1 87 ? -7.233 3.122 -13.820 1.00 93.69 87 TYR A O 1
ATOM 642 N N . SER A 1 88 ? -9.192 2.980 -12.753 1.00 91.75 88 SER A N 1
ATOM 643 C CA . SER A 1 88 ? -9.427 1.600 -13.183 1.00 91.75 88 SER A CA 1
ATOM 644 C C . SER A 1 88 ? -10.211 1.530 -14.494 1.00 91.75 88 SER A C 1
ATOM 646 O O . SER A 1 88 ? -11.172 2.272 -14.706 1.00 91.75 88 SER A O 1
ATOM 648 N N . LYS A 1 89 ? -9.828 0.602 -15.378 1.00 88.00 89 LYS A N 1
ATOM 649 C CA . LYS A 1 89 ? -10.552 0.356 -16.632 1.00 88.00 89 LYS A CA 1
ATOM 650 C C . LYS A 1 89 ? -11.894 -0.350 -16.373 1.00 88.00 89 LYS A C 1
ATOM 652 O O . LYS A 1 89 ? -11.932 -1.300 -15.587 1.00 88.00 89 LYS A O 1
ATOM 657 N N . PRO A 1 90 ? -12.983 0.042 -17.067 1.00 84.62 90 PRO A N 1
ATOM 658 C CA . PRO A 1 90 ? -14.266 -0.643 -16.966 1.00 84.62 90 PRO A CA 1
ATOM 659 C C . PRO A 1 90 ? -14.157 -2.147 -17.252 1.00 84.62 90 PRO A C 1
ATOM 661 O O . PRO A 1 90 ? -13.628 -2.541 -18.288 1.00 84.62 90 PRO A O 1
ATOM 664 N N . GLY A 1 91 ? -14.662 -2.982 -16.344 1.00 83.38 91 GLY A N 1
ATOM 665 C CA . GLY A 1 91 ? -14.627 -4.443 -16.459 1.00 83.38 91 GLY A CA 1
ATOM 666 C C . GLY A 1 91 ? -13.300 -5.101 -16.060 1.00 83.38 91 GLY A C 1
ATOM 667 O O . GLY A 1 91 ? -13.192 -6.323 -16.145 1.00 83.38 91 GLY A O 1
ATOM 668 N N . ASN A 1 92 ? -12.297 -4.337 -15.612 1.00 88.75 92 ASN A N 1
ATOM 669 C CA . ASN A 1 92 ? -11.063 -4.895 -15.056 1.00 88.75 92 ASN A CA 1
ATOM 670 C C . ASN A 1 92 ? -11.299 -5.413 -13.621 1.00 88.75 92 ASN A C 1
ATOM 672 O O . ASN A 1 92 ? -12.152 -4.902 -12.889 1.00 88.75 92 ASN A O 1
ATOM 676 N N . LEU A 1 93 ? -10.512 -6.405 -13.197 1.00 89.38 93 LEU A N 1
ATOM 677 C CA . LEU A 1 93 ? -10.537 -6.948 -11.837 1.00 89.38 93 LEU A CA 1
ATOM 678 C C . LEU A 1 93 ? -10.336 -5.851 -10.783 1.00 89.38 93 LEU A C 1
ATOM 680 O O . LEU A 1 93 ? -11.077 -5.824 -9.803 1.00 89.38 93 LEU A O 1
ATOM 684 N N . ALA A 1 94 ? -9.437 -4.897 -11.045 1.00 89.31 94 ALA A N 1
ATOM 685 C CA . ALA A 1 94 ? -9.210 -3.703 -10.231 1.00 89.31 94 ALA A CA 1
ATOM 686 C C . ALA A 1 94 ? -10.504 -2.931 -9.932 1.00 89.31 94 ALA A C 1
ATOM 688 O O . ALA A 1 94 ? -10.745 -2.520 -8.792 1.00 89.31 94 ALA A O 1
ATOM 689 N N . GLN A 1 95 ? -11.367 -2.785 -10.941 1.00 91.94 95 GLN A N 1
ATOM 690 C CA . GLN A 1 95 ? -12.616 -2.049 -10.818 1.00 91.94 95 GLN A CA 1
ATOM 691 C C . GLN A 1 95 ? -13.589 -2.785 -9.898 1.00 91.94 95 GLN A C 1
ATOM 693 O O . GLN A 1 95 ? -14.145 -2.192 -8.971 1.00 91.94 95 GLN A O 1
ATOM 698 N N . TYR A 1 96 ? -13.768 -4.088 -10.122 1.00 92.56 96 TYR A N 1
ATOM 699 C CA . TYR A 1 96 ? -14.661 -4.909 -9.309 1.00 92.56 96 TYR A CA 1
ATOM 700 C C . TYR A 1 96 ? -14.195 -4.983 -7.858 1.00 92.56 96 TYR A C 1
ATOM 702 O O . TYR A 1 96 ? -14.995 -4.755 -6.949 1.00 92.56 96 TYR A O 1
ATOM 710 N N . THR A 1 97 ? -12.904 -5.238 -7.628 1.00 91.12 97 THR A N 1
ATOM 711 C CA . THR A 1 97 ? -12.344 -5.303 -6.274 1.00 91.12 97 THR A CA 1
ATOM 712 C C . THR A 1 97 ? -12.463 -3.967 -5.561 1.00 91.12 97 THR A C 1
ATOM 714 O O . THR A 1 97 ? -12.868 -3.921 -4.401 1.00 91.12 97 THR A O 1
ATOM 717 N N . GLY A 1 98 ? -12.153 -2.871 -6.252 1.00 93.00 98 GLY A N 1
ATOM 718 C CA . GLY A 1 98 ? -12.165 -1.543 -5.666 1.00 93.00 98 GLY A CA 1
ATOM 719 C C . GLY A 1 98 ? -13.565 -1.040 -5.330 1.00 93.00 98 GLY A C 1
ATOM 720 O O . GLY A 1 98 ? -13.769 -0.493 -4.247 1.00 93.00 98 GLY A O 1
ATOM 721 N N . ILE A 1 99 ? -14.555 -1.299 -6.193 1.00 95.31 99 ILE A N 1
ATOM 722 C CA . ILE A 1 99 ? -15.961 -0.974 -5.914 1.00 95.31 99 ILE A CA 1
ATOM 723 C C . ILE A 1 99 ? -16.488 -1.829 -4.763 1.00 95.31 99 ILE A C 1
ATOM 725 O O . ILE A 1 99 ? -17.067 -1.284 -3.825 1.00 95.31 99 ILE A O 1
ATOM 729 N N . PHE A 1 100 ? -16.273 -3.147 -4.810 1.00 95.81 100 PHE A N 1
ATOM 730 C 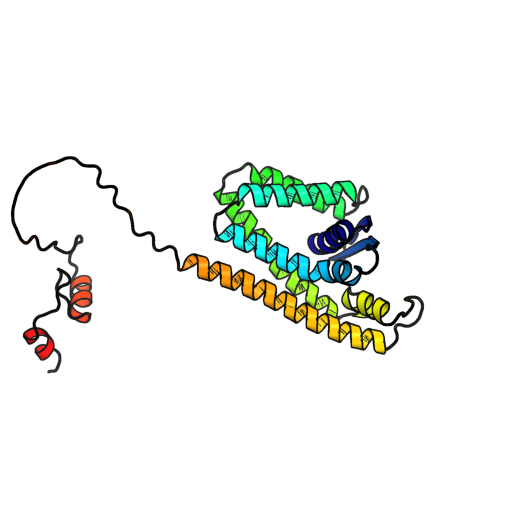CA . PHE A 1 100 ? -16.774 -4.070 -3.792 1.00 95.81 100 PHE A CA 1
ATOM 731 C C . PHE A 1 100 ? -16.243 -3.721 -2.398 1.00 95.81 100 PHE A C 1
ATOM 733 O O . PHE A 1 100 ? -17.024 -3.486 -1.474 1.00 95.81 100 PHE A O 1
ATOM 740 N N . TRP A 1 101 ? -14.920 -3.624 -2.251 1.00 95.62 101 TRP A N 1
ATOM 741 C CA . TRP A 1 101 ? -14.298 -3.313 -0.965 1.00 95.62 101 TRP A CA 1
ATOM 742 C C . TRP A 1 101 ? -14.518 -1.861 -0.553 1.00 95.62 101 TRP A C 1
ATOM 744 O O . TRP A 1 101 ? -14.825 -1.595 0.607 1.00 95.62 101 TRP A O 1
ATOM 754 N N . GLY A 1 102 ? -14.413 -0.916 -1.489 1.00 96.31 102 GLY A N 1
ATOM 755 C CA . GLY A 1 102 ? -14.573 0.506 -1.204 1.00 96.31 102 GLY A CA 1
ATOM 756 C C . GLY A 1 102 ? -15.977 0.838 -0.706 1.00 96.31 102 GLY A C 1
ATOM 757 O O . GLY A 1 102 ? -16.129 1.449 0.354 1.00 96.31 102 GLY A O 1
ATOM 758 N N . LEU A 1 103 ? -17.009 0.359 -1.409 1.00 96.81 103 LEU A N 1
ATOM 759 C CA . LEU A 1 103 ? -18.397 0.518 -0.979 1.00 96.81 103 LEU A CA 1
ATOM 760 C C . LEU A 1 103 ? -18.661 -0.259 0.313 1.00 96.81 103 LEU A C 1
ATOM 762 O O . LEU A 1 103 ? -19.293 0.276 1.222 1.00 96.81 103 LEU A O 1
ATOM 766 N N . GLY A 1 104 ? -18.120 -1.476 0.429 1.00 96.56 104 GLY A N 1
ATOM 767 C CA . GLY A 1 104 ? -18.187 -2.279 1.646 1.00 96.56 104 GLY A CA 1
ATOM 768 C C . GLY A 1 104 ? -17.684 -1.517 2.873 1.00 96.56 104 GLY A C 1
ATOM 769 O O . GLY A 1 104 ? -18.395 -1.438 3.871 1.00 96.56 104 GLY A O 1
ATOM 770 N N . PHE A 1 105 ? -16.511 -0.884 2.803 1.00 97.06 105 PHE A N 1
ATOM 771 C CA . PHE A 1 105 ? -15.950 -0.120 3.923 1.00 97.06 105 PHE A CA 1
ATOM 772 C C . PHE A 1 105 ? -16.723 1.160 4.234 1.00 97.06 105 PHE A C 1
ATOM 774 O O . PHE A 1 105 ? -16.923 1.463 5.411 1.00 97.06 105 PHE A O 1
ATOM 781 N N . VAL A 1 106 ? -17.189 1.895 3.218 1.00 97.06 106 VAL A N 1
ATOM 782 C CA . VAL A 1 106 ? -18.019 3.092 3.437 1.00 97.06 106 VAL A CA 1
ATOM 783 C C . VAL A 1 106 ? -19.323 2.714 4.135 1.00 97.06 106 VAL A C 1
ATOM 785 O O . VAL A 1 106 ? -19.664 3.325 5.146 1.00 97.06 106 VAL A O 1
ATOM 788 N N . LEU A 1 107 ? -20.012 1.677 3.650 1.00 96.12 107 LEU A N 1
ATOM 789 C CA . LEU A 1 107 ? -21.251 1.193 4.255 1.00 96.12 107 LEU A CA 1
ATOM 790 C C . LEU A 1 107 ? -21.005 0.670 5.667 1.00 96.12 107 LEU A C 1
ATOM 792 O O . LEU A 1 107 ? -21.693 1.107 6.585 1.00 96.12 107 LEU A O 1
ATOM 796 N N . LEU A 1 108 ? -19.992 -0.185 5.868 1.00 94.88 108 LEU A N 1
ATOM 797 C CA . LEU A 1 108 ? -19.592 -0.685 7.190 1.00 94.88 108 LEU A CA 1
ATOM 798 C C . LEU A 1 108 ? -19.299 0.464 8.158 1.00 94.88 108 LEU A C 1
ATOM 800 O O . LEU A 1 108 ? -19.747 0.430 9.299 1.00 94.88 108 LEU A O 1
ATOM 804 N N . GLY A 1 109 ? -18.656 1.533 7.688 1.00 92.50 109 GLY A N 1
ATOM 805 C CA . GLY A 1 109 ? -18.400 2.751 8.454 1.00 92.50 109 GLY A CA 1
ATOM 806 C C . GLY A 1 109 ? -19.637 3.377 9.110 1.00 92.50 109 GLY A C 1
ATOM 807 O O . GLY A 1 109 ? -19.505 4.002 10.167 1.00 92.50 109 GLY A O 1
ATOM 808 N N . LEU A 1 110 ? -20.831 3.157 8.552 1.00 92.62 110 LEU A N 1
ATOM 809 C CA . LEU A 1 110 ? -22.107 3.669 9.066 1.00 92.62 110 LEU A CA 1
ATOM 810 C C . LEU A 1 110 ? -22.745 2.774 10.146 1.00 92.62 110 LEU A C 1
ATOM 812 O O . LEU A 1 110 ? -23.661 3.218 10.837 1.00 92.62 110 LEU A O 1
ATOM 816 N N . PHE A 1 111 ? -22.257 1.545 10.341 1.00 92.56 111 PHE A N 1
ATOM 817 C CA . PHE A 1 111 ? -22.775 0.604 11.339 1.00 92.56 111 PHE A CA 1
ATOM 818 C C . PHE A 1 111 ? -22.150 0.815 12.738 1.00 92.56 111 PHE A C 1
ATOM 820 O O . PHE A 1 111 ? -21.617 1.876 13.098 1.00 92.56 111 PHE A O 1
ATOM 827 N N . ASN A 1 112 ? -22.272 -0.208 13.586 1.00 92.00 112 ASN A N 1
ATOM 828 C CA . ASN A 1 112 ? -21.821 -0.220 14.970 1.00 92.00 112 ASN A CA 1
ATOM 829 C C . ASN A 1 112 ? -20.304 -0.054 15.088 1.00 92.00 112 ASN A C 1
ATOM 831 O O . ASN A 1 112 ? -19.527 -0.768 14.458 1.00 92.00 112 ASN A O 1
ATOM 835 N N . LEU A 1 113 ? -19.875 0.816 16.007 1.00 91.62 113 LEU A N 1
ATOM 836 C CA . LEU A 1 113 ? -18.460 1.132 16.225 1.00 91.62 113 LEU A CA 1
ATOM 837 C C . LEU A 1 113 ? -17.606 -0.110 16.546 1.00 91.62 113 LEU A C 1
ATOM 839 O O . LEU A 1 113 ? -16.451 -0.181 16.136 1.00 91.62 113 LEU A O 1
ATOM 843 N N . ARG A 1 114 ? -18.183 -1.106 17.234 1.00 91.88 114 ARG A N 1
ATOM 844 C CA . ARG A 1 114 ? -17.518 -2.380 17.552 1.00 91.88 114 ARG A CA 1
ATOM 845 C C . ARG A 1 114 ? -17.158 -3.176 16.292 1.00 91.88 114 ARG A C 1
ATOM 847 O O . ARG A 1 114 ? -16.046 -3.684 16.203 1.00 91.88 114 ARG A O 1
ATOM 854 N N . ILE A 1 115 ? -18.070 -3.236 15.318 1.00 94.00 115 ILE A N 1
ATOM 855 C CA . ILE A 1 115 ? -17.836 -3.904 14.029 1.00 94.00 115 ILE A CA 1
ATOM 856 C C . ILE A 1 115 ? -16.759 -3.142 13.262 1.00 94.00 115 ILE A C 1
ATOM 858 O O . ILE A 1 115 ? -15.807 -3.744 12.779 1.00 94.00 115 ILE A O 1
ATOM 862 N N . ASN A 1 116 ? -16.843 -1.811 13.234 1.00 95.06 116 ASN A N 1
ATOM 863 C CA . ASN A 1 116 ? -15.873 -0.981 12.522 1.00 95.06 116 ASN A CA 1
ATOM 864 C C . ASN A 1 116 ? -14.468 -1.154 13.097 1.00 95.06 116 ASN A C 1
ATOM 866 O O . ASN A 1 116 ? -13.511 -1.236 12.337 1.00 95.06 116 ASN A O 1
ATOM 870 N N . ARG A 1 117 ? -14.343 -1.254 14.428 1.00 94.94 117 ARG A N 1
ATOM 871 C CA . ARG A 1 117 ? -13.065 -1.529 15.095 1.00 94.94 117 ARG A CA 1
ATOM 872 C C . ARG A 1 117 ? -12.496 -2.872 14.652 1.00 94.94 117 ARG A C 1
ATOM 874 O O . ARG A 1 117 ? -11.336 -2.928 14.262 1.00 94.94 117 ARG A O 1
ATOM 881 N N . PHE A 1 118 ? -13.316 -3.923 14.686 1.00 95.25 118 PHE A N 1
ATOM 882 C CA . PHE A 1 118 ? -12.913 -5.261 14.257 1.00 95.25 118 PHE A CA 1
ATOM 883 C C . PHE A 1 118 ? -12.455 -5.272 12.796 1.00 95.25 118 PHE A C 1
ATOM 885 O O . PHE A 1 118 ? -11.356 -5.733 12.507 1.00 95.25 118 PHE A O 1
ATOM 892 N N . VAL A 1 119 ? -13.254 -4.701 11.891 1.00 96.12 119 VAL A N 1
ATOM 893 C CA . VAL A 1 119 ? -12.932 -4.610 10.459 1.00 96.12 119 VAL A CA 1
ATOM 894 C C . VAL A 1 119 ? -11.635 -3.833 10.244 1.00 96.12 119 VAL A C 1
ATOM 896 O O . VAL A 1 119 ? -10.783 -4.269 9.478 1.00 96.12 119 VAL A O 1
ATOM 899 N N . LEU A 1 120 ? -11.449 -2.712 10.941 1.00 95.81 120 LEU A N 1
ATOM 900 C CA . LEU A 1 120 ? -10.259 -1.877 10.796 1.00 95.81 120 LEU A CA 1
ATOM 901 C C . LEU A 1 120 ? -8.982 -2.605 11.239 1.00 95.81 120 LEU A C 1
ATOM 903 O O . LEU A 1 120 ? -7.978 -2.549 10.532 1.00 95.81 120 LEU A O 1
ATOM 907 N N . VAL A 1 121 ? -9.033 -3.324 12.367 1.00 95.50 121 VAL A N 1
ATOM 908 C CA . VAL A 1 121 ? -7.921 -4.173 12.826 1.00 95.50 121 VAL A CA 1
ATOM 909 C C . VAL A 1 121 ? -7.679 -5.312 11.839 1.00 95.50 121 VAL A C 1
ATOM 911 O O . VAL A 1 12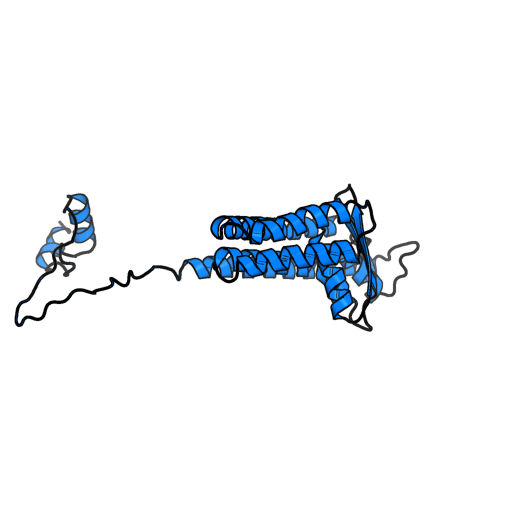1 ? -6.547 -5.508 11.417 1.00 95.50 121 VAL A O 1
ATOM 914 N N . PHE A 1 122 ? -8.729 -6.021 11.420 1.00 96.19 122 PHE A N 1
ATOM 915 C CA . PHE A 1 122 ? -8.624 -7.139 10.482 1.00 96.19 122 PHE A CA 1
ATOM 916 C C . PHE A 1 122 ? -7.970 -6.724 9.158 1.00 96.19 122 PHE A C 1
ATOM 918 O O . PHE A 1 122 ? -7.034 -7.377 8.695 1.00 96.19 122 PHE A O 1
ATOM 925 N N . ILE A 1 123 ? -8.416 -5.614 8.569 1.00 96.44 123 ILE A N 1
ATOM 926 C CA . ILE A 1 123 ? -7.862 -5.089 7.318 1.00 96.44 123 ILE A CA 1
ATOM 927 C C . ILE A 1 123 ? -6.442 -4.562 7.521 1.00 96.44 123 ILE A C 1
ATOM 929 O O . ILE A 1 123 ? -5.577 -4.847 6.699 1.00 96.44 123 ILE A O 1
ATOM 933 N N . GLY A 1 124 ? -6.167 -3.858 8.623 1.00 96.06 124 GLY A N 1
ATOM 934 C CA . GLY A 1 124 ? -4.815 -3.407 8.954 1.00 96.06 124 GLY A CA 1
ATOM 935 C C . GLY A 1 124 ? -3.825 -4.569 9.081 1.00 96.06 124 GLY A C 1
ATOM 936 O O . GLY A 1 124 ? -2.744 -4.521 8.491 1.00 96.06 124 GLY A O 1
ATOM 937 N N . THR A 1 125 ? -4.209 -5.643 9.779 1.00 95.69 125 THR A N 1
ATOM 938 C CA . THR A 1 125 ? -3.422 -6.882 9.871 1.00 95.69 125 THR A CA 1
ATOM 939 C C . THR A 1 125 ? -3.233 -7.509 8.496 1.00 95.69 125 THR A C 1
ATOM 941 O O . THR A 1 125 ? -2.106 -7.816 8.119 1.00 95.69 125 THR A O 1
ATOM 944 N N . SER A 1 126 ? -4.315 -7.661 7.728 1.00 95.81 126 SER A N 1
ATOM 945 C CA . SER A 1 126 ? -4.280 -8.298 6.407 1.00 95.81 126 SER A CA 1
ATOM 946 C C . SER A 1 126 ? -3.364 -7.548 5.440 1.00 95.81 126 SER A C 1
ATOM 948 O O . SER A 1 126 ? -2.536 -8.170 4.785 1.00 95.81 126 SER A O 1
ATOM 950 N N . ILE A 1 127 ? -3.447 -6.213 5.398 1.00 96.00 127 ILE A N 1
ATOM 951 C CA . ILE A 1 127 ? -2.571 -5.375 4.568 1.00 96.00 127 ILE A CA 1
ATOM 952 C C . ILE A 1 127 ? -1.119 -5.494 5.027 1.00 96.00 127 ILE A C 1
ATOM 954 O O . ILE A 1 127 ? -0.243 -5.634 4.184 1.00 96.00 127 ILE A O 1
ATOM 958 N N . SER A 1 128 ? -0.862 -5.487 6.339 1.00 95.25 128 SER A N 1
ATOM 959 C CA . SER A 1 128 ? 0.502 -5.590 6.879 1.00 95.25 128 SER A CA 1
ATOM 960 C C . SER A 1 128 ? 1.147 -6.945 6.564 1.00 95.25 128 SER A C 1
ATOM 962 O O . SER A 1 128 ? 2.306 -7.005 6.158 1.00 95.25 128 SER A O 1
ATOM 964 N N . LEU A 1 129 ? 0.400 -8.042 6.714 1.00 94.62 129 LEU A N 1
ATOM 965 C CA . LEU A 1 129 ? 0.881 -9.383 6.370 1.00 94.62 129 LEU A CA 1
ATOM 966 C C . LEU A 1 129 ? 1.076 -9.533 4.863 1.00 94.62 129 LEU A C 1
ATOM 968 O O . LEU A 1 129 ? 2.109 -10.038 4.434 1.00 94.62 129 LEU A O 1
ATOM 972 N N . TYR A 1 130 ? 0.126 -9.044 4.063 1.00 93.44 130 TYR A N 1
ATOM 973 C CA . TYR A 1 130 ? 0.259 -9.086 2.612 1.00 93.44 130 TYR A CA 1
ATOM 974 C C . TYR A 1 130 ? 1.443 -8.240 2.137 1.00 93.44 130 TYR A C 1
ATOM 976 O O . TYR A 1 130 ? 2.169 -8.674 1.259 1.00 93.44 130 TYR A O 1
ATOM 984 N N . SER A 1 131 ? 1.710 -7.075 2.739 1.00 93.00 131 SER A N 1
ATOM 985 C CA . SER A 1 131 ? 2.882 -6.271 2.369 1.00 93.00 131 SER A CA 1
ATOM 986 C C . SER A 1 131 ? 4.206 -6.966 2.679 1.00 93.00 131 SER A C 1
ATOM 988 O O . SER A 1 131 ? 5.180 -6.736 1.978 1.00 93.00 131 SER A O 1
ATOM 990 N N . LEU A 1 132 ? 4.253 -7.834 3.698 1.00 93.31 132 LEU A N 1
ATOM 991 C CA . LEU A 1 132 ? 5.425 -8.678 3.947 1.00 93.31 132 LEU A CA 1
ATOM 992 C C . LEU A 1 132 ? 5.540 -9.807 2.925 1.00 93.31 132 LEU A C 1
ATOM 994 O O . LEU A 1 132 ? 6.649 -10.131 2.512 1.00 93.31 132 LEU A O 1
ATOM 998 N N . TYR A 1 133 ? 4.410 -10.394 2.527 1.00 92.62 133 TYR A N 1
ATOM 999 C CA . TYR A 1 133 ? 4.364 -11.386 1.455 1.00 92.62 133 TYR A CA 1
ATOM 1000 C C . TYR A 1 133 ? 4.859 -10.797 0.126 1.00 92.62 133 TYR A C 1
ATOM 1002 O O . TYR A 1 133 ? 5.671 -11.422 -0.539 1.00 92.62 133 TYR A O 1
ATOM 1010 N N . ASP A 1 134 ? 4.473 -9.561 -0.189 1.00 90.25 134 ASP A N 1
ATOM 1011 C CA . ASP A 1 134 ? 4.893 -8.819 -1.387 1.00 90.25 134 ASP A CA 1
ATOM 1012 C C . ASP A 1 134 ? 6.428 -8.672 -1.483 1.00 90.25 134 ASP A C 1
ATOM 1014 O O . ASP A 1 134 ? 7.005 -8.719 -2.564 1.00 90.25 134 ASP A O 1
ATOM 1018 N N . LEU A 1 135 ? 7.140 -8.570 -0.349 1.00 91.50 135 LEU A N 1
ATOM 1019 C CA . LEU A 1 135 ? 8.613 -8.516 -0.338 1.00 91.50 135 LEU A CA 1
ATOM 1020 C C . LEU A 1 135 ? 9.260 -9.801 -0.881 1.00 91.50 135 LEU A C 1
ATOM 1022 O O . LEU A 1 135 ? 10.430 -9.782 -1.273 1.00 91.50 135 LEU A O 1
ATOM 1026 N N . LEU A 1 136 ? 8.534 -10.925 -0.899 1.00 91.00 136 LEU A N 1
ATOM 1027 C CA . LEU A 1 136 ? 9.029 -12.176 -1.474 1.00 91.00 136 LEU A CA 1
ATOM 1028 C C . LEU A 1 136 ? 9.195 -12.083 -2.991 1.00 91.00 136 LEU A C 1
ATOM 1030 O O . LEU A 1 136 ? 10.016 -12.825 -3.535 1.00 91.00 136 LEU A O 1
ATOM 1034 N N . ASP A 1 137 ? 8.534 -11.139 -3.662 1.00 87.19 137 ASP A N 1
ATOM 1035 C CA . ASP A 1 137 ? 8.698 -10.913 -5.101 1.00 87.19 137 ASP A CA 1
ATOM 1036 C C . ASP A 1 137 ? 10.151 -10.574 -5.463 1.00 87.19 137 ASP A C 1
ATOM 1038 O O . ASP A 1 137 ? 10.637 -10.941 -6.537 1.00 87.19 137 ASP A O 1
ATOM 1042 N N . PHE A 1 138 ? 10.908 -9.985 -4.528 1.00 90.06 138 PHE A N 1
ATOM 1043 C CA . PHE A 1 138 ? 12.339 -9.726 -4.701 1.00 90.06 138 PHE A CA 1
ATOM 1044 C C . PHE A 1 138 ? 13.180 -10.997 -4.847 1.00 90.06 138 PHE A C 1
ATOM 1046 O O . PHE A 1 138 ? 14.269 -10.941 -5.415 1.00 90.06 138 PHE A O 1
ATOM 1053 N N . THR A 1 139 ? 12.705 -12.143 -4.352 1.00 87.81 139 THR A N 1
ATOM 1054 C CA . THR A 1 139 ? 13.410 -13.429 -4.489 1.00 87.81 139 THR A CA 1
ATOM 1055 C C . THR A 1 139 ? 13.262 -14.038 -5.882 1.00 87.81 139 THR A C 1
ATOM 1057 O O . THR A 1 139 ? 14.075 -14.877 -6.271 1.00 87.81 139 THR A O 1
ATOM 1060 N N . GLY A 1 140 ? 12.251 -13.600 -6.636 1.00 85.25 140 GLY A N 1
ATOM 1061 C CA . GLY A 1 140 ? 12.011 -14.008 -8.010 1.00 85.25 140 GLY A CA 1
ATOM 1062 C C . GLY A 1 140 ? 12.856 -13.209 -9.000 1.00 85.25 140 GLY A C 1
ATOM 1063 O O . GLY A 1 140 ? 14.078 -13.087 -8.881 1.00 85.25 140 GLY A O 1
ATOM 1064 N N . ASN A 1 141 ? 12.201 -12.667 -10.025 1.00 85.69 141 ASN A N 1
ATOM 1065 C CA . ASN A 1 141 ? 12.879 -11.881 -11.044 1.00 85.69 141 ASN A CA 1
ATOM 1066 C C . ASN A 1 141 ? 12.933 -10.401 -10.648 1.00 85.69 141 ASN A C 1
ATOM 1068 O O . ASN A 1 141 ? 12.040 -9.622 -10.983 1.00 85.69 141 ASN A O 1
ATOM 1072 N N . ILE A 1 142 ? 14.028 -10.019 -9.983 1.00 89.94 142 ILE A N 1
ATOM 1073 C CA . ILE A 1 142 ? 14.247 -8.663 -9.461 1.00 89.94 142 ILE A CA 1
ATOM 1074 C C . ILE A 1 142 ? 14.053 -7.565 -10.515 1.00 89.94 142 ILE A C 1
ATOM 1076 O O . ILE A 1 142 ? 13.616 -6.470 -10.177 1.00 89.94 142 ILE A O 1
ATOM 1080 N N . ALA A 1 143 ? 14.328 -7.847 -11.792 1.00 87.00 143 ALA A N 1
ATOM 1081 C CA . ALA A 1 143 ? 14.238 -6.858 -12.861 1.00 87.00 143 ALA A CA 1
ATOM 1082 C C . ALA A 1 143 ? 12.808 -6.353 -13.121 1.00 87.00 143 ALA A C 1
ATOM 1084 O O . ALA A 1 143 ? 12.655 -5.229 -13.589 1.00 87.00 143 ALA A O 1
ATOM 1085 N N . TYR A 1 144 ? 11.787 -7.158 -12.806 1.00 86.81 144 TYR A N 1
ATOM 1086 C CA . TYR A 1 144 ? 10.372 -6.803 -12.979 1.00 86.81 144 TYR A CA 1
ATOM 1087 C C . TYR A 1 144 ? 9.721 -6.258 -11.704 1.00 86.81 144 TYR A C 1
ATOM 1089 O O . TYR A 1 144 ? 8.529 -5.983 -11.697 1.00 86.81 144 TYR A O 1
ATOM 1097 N N . THR A 1 145 ? 10.494 -6.106 -10.630 1.00 92.06 145 THR A N 1
ATOM 1098 C CA . THR A 1 145 ? 10.027 -5.484 -9.386 1.00 92.06 145 THR A CA 1
ATOM 1099 C C . THR A 1 145 ? 10.304 -3.985 -9.399 1.00 92.06 145 THR A C 1
ATOM 1101 O O . THR A 1 145 ? 11.187 -3.517 -10.125 1.00 92.06 145 THR A O 1
ATOM 1104 N N . ASP A 1 146 ? 9.650 -3.237 -8.511 1.00 92.62 146 ASP A N 1
ATOM 1105 C CA . ASP A 1 146 ? 9.911 -1.804 -8.323 1.00 92.62 146 ASP A CA 1
ATOM 1106 C C . ASP A 1 146 ? 11.397 -1.506 -8.058 1.00 92.62 146 ASP A C 1
ATOM 1108 O O . ASP A 1 146 ? 11.936 -0.494 -8.511 1.00 92.62 146 ASP A O 1
ATOM 1112 N N . ALA A 1 147 ? 12.101 -2.414 -7.373 1.00 93.62 147 ALA A N 1
ATOM 1113 C CA . ALA A 1 147 ? 13.519 -2.256 -7.061 1.00 93.62 147 ALA A CA 1
ATOM 1114 C C . ALA A 1 147 ? 14.377 -2.371 -8.329 1.00 93.62 147 ALA A C 1
ATOM 1116 O O . ALA A 1 147 ? 15.328 -1.608 -8.518 1.00 93.62 147 ALA A O 1
ATOM 1117 N N . GLY A 1 148 ? 14.012 -3.290 -9.225 1.00 92.19 148 GLY A N 1
ATOM 1118 C CA . GLY A 1 148 ? 14.619 -3.431 -10.547 1.00 92.19 148 GLY A CA 1
ATOM 1119 C C . GLY A 1 148 ? 14.334 -2.237 -11.450 1.00 92.19 148 GLY A C 1
ATOM 1120 O O . GLY A 1 148 ? 15.256 -1.725 -12.085 1.00 92.19 148 GLY A O 1
ATOM 1121 N N . ILE A 1 149 ? 13.094 -1.742 -11.450 1.00 91.56 149 ILE A N 1
ATOM 1122 C CA . ILE A 1 149 ? 12.685 -0.540 -12.191 1.00 91.56 149 ILE A CA 1
ATOM 1123 C C . ILE A 1 149 ? 13.493 0.675 -11.718 1.00 91.56 149 ILE A C 1
ATOM 1125 O O . ILE A 1 149 ? 14.044 1.422 -12.532 1.00 91.56 149 ILE A O 1
ATOM 1129 N N . MET A 1 150 ? 13.643 0.845 -10.403 1.00 93.00 150 MET A N 1
ATOM 1130 C CA . MET A 1 150 ? 14.479 1.895 -9.826 1.00 93.00 150 MET A CA 1
ATOM 1131 C C . MET A 1 150 ? 15.949 1.736 -10.216 1.00 93.00 150 MET A C 1
ATOM 1133 O O . MET A 1 150 ? 16.590 2.710 -10.609 1.00 93.00 150 MET A O 1
ATOM 1137 N N . ALA A 1 151 ? 16.491 0.522 -10.142 1.00 93.62 151 ALA A N 1
ATOM 1138 C CA . ALA A 1 151 ? 17.873 0.253 -10.523 1.00 93.62 151 ALA A CA 1
ATOM 1139 C C . ALA A 1 151 ? 18.132 0.541 -12.012 1.00 93.62 151 ALA A C 1
ATOM 1141 O O . ALA A 1 151 ? 19.161 1.128 -12.360 1.00 93.62 151 ALA A O 1
ATOM 1142 N N . ALA A 1 152 ? 17.198 0.179 -12.894 1.00 91.50 152 ALA A N 1
ATOM 1143 C CA . ALA A 1 152 ? 17.266 0.492 -14.319 1.00 91.50 152 ALA A CA 1
ATOM 1144 C C . ALA A 1 152 ? 17.257 2.008 -14.559 1.00 91.50 152 ALA A C 1
ATOM 1146 O O . ALA A 1 152 ? 18.087 2.513 -15.314 1.00 91.50 152 ALA A O 1
ATOM 1147 N N . TRP A 1 153 ? 16.396 2.741 -13.847 1.00 90.81 153 TRP A N 1
ATOM 1148 C CA . TRP A 1 153 ? 16.346 4.201 -13.911 1.00 90.81 153 TRP A CA 1
ATOM 1149 C C . TRP A 1 153 ? 17.648 4.861 -13.428 1.00 90.81 153 TRP A C 1
ATOM 1151 O O . TRP A 1 153 ? 18.188 5.712 -14.129 1.00 90.81 153 TRP A O 1
ATOM 1161 N N . ILE A 1 154 ? 18.206 4.430 -12.287 1.00 91.06 154 ILE A N 1
ATOM 1162 C CA . ILE A 1 154 ? 19.468 4.971 -11.737 1.00 91.06 154 ILE A CA 1
ATOM 1163 C C . ILE A 1 154 ? 20.647 4.721 -12.684 1.00 91.06 154 ILE A C 1
ATOM 1165 O O . ILE A 1 154 ? 21.516 5.574 -12.846 1.00 91.06 154 ILE A O 1
ATOM 1169 N N . THR A 1 155 ? 20.701 3.540 -13.296 1.00 89.88 155 THR A N 1
ATOM 1170 C CA . THR A 1 155 ? 21.803 3.153 -14.193 1.00 89.88 155 THR A CA 1
ATOM 1171 C C . THR A 1 155 ? 21.635 3.665 -15.624 1.00 89.88 155 THR A C 1
ATOM 1173 O O . THR A 1 155 ? 22.565 3.536 -16.418 1.00 89.88 155 THR A O 1
ATOM 1176 N N . GLY A 1 156 ? 20.473 4.232 -15.970 1.00 86.88 156 GLY A N 1
ATOM 1177 C CA . GLY A 1 156 ? 20.146 4.652 -17.334 1.00 86.88 156 GLY A CA 1
ATOM 1178 C C . GLY A 1 156 ? 20.004 3.487 -18.321 1.00 86.88 156 GLY A C 1
ATOM 1179 O O . GLY A 1 156 ? 20.181 3.675 -19.524 1.00 86.88 156 GLY A O 1
ATOM 1180 N N . ALA A 1 157 ? 19.733 2.272 -17.835 1.00 82.75 157 ALA A N 1
ATOM 1181 C CA . ALA A 1 157 ? 19.593 1.091 -18.678 1.00 82.75 157 ALA A CA 1
ATOM 1182 C C . ALA A 1 157 ? 18.218 1.070 -19.369 1.00 82.75 157 ALA A C 1
ATOM 1184 O O . ALA A 1 157 ? 17.178 1.081 -18.712 1.00 82.75 157 ALA A O 1
ATOM 1185 N N . ASN A 1 158 ? 18.202 0.982 -20.703 1.00 70.25 158 ASN A N 1
ATOM 1186 C CA . ASN A 1 158 ? 16.961 0.806 -21.459 1.00 70.25 158 ASN A CA 1
ATOM 1187 C C . ASN A 1 158 ? 16.450 -0.636 -21.327 1.00 70.25 158 ASN A C 1
ATOM 1189 O O . ASN A 1 158 ? 17.185 -1.589 -21.584 1.00 70.25 158 ASN A O 1
ATOM 1193 N N . SER A 1 159 ? 15.167 -0.789 -20.988 1.00 59.56 159 SER A N 1
ATOM 1194 C CA . SER A 1 159 ? 14.500 -2.069 -20.671 1.00 59.56 159 SER A CA 1
ATOM 1195 C C . SER A 1 159 ? 14.358 -3.060 -21.842 1.00 59.56 159 SER A C 1
ATOM 1197 O O . SER A 1 159 ? 13.603 -4.021 -21.746 1.00 59.56 159 SER A O 1
ATOM 1199 N N . SER A 1 160 ? 15.024 -2.851 -22.980 1.00 57.47 160 SER A N 1
ATOM 1200 C CA . SER A 1 160 ? 14.527 -3.421 -24.235 1.00 57.47 160 SER A CA 1
ATOM 1201 C C . SER A 1 160 ? 15.072 -4.791 -24.627 1.00 57.47 160 SER A C 1
ATOM 1203 O O . SER A 1 160 ? 14.354 -5.469 -25.351 1.00 57.47 160 SER A O 1
ATOM 1205 N N . GLN A 1 161 ? 16.270 -5.244 -24.222 1.00 61.72 161 GLN A N 1
ATOM 1206 C CA . GLN A 1 161 ? 16.758 -6.551 -24.724 1.00 61.72 161 GLN A CA 1
ATOM 1207 C C . GLN A 1 161 ? 17.610 -7.395 -23.768 1.00 61.72 161 GLN A C 1
ATOM 1209 O O . GLN A 1 161 ? 17.494 -8.617 -23.813 1.00 61.72 161 GLN A O 1
ATOM 1214 N N . VAL A 1 162 ? 18.422 -6.807 -22.882 1.00 77.00 162 VAL A N 1
ATOM 1215 C CA . VAL A 1 162 ? 19.164 -7.563 -21.854 1.00 77.00 162 VAL A CA 1
ATOM 1216 C C . VAL A 1 162 ? 19.340 -6.688 -20.622 1.00 77.00 162 VAL A C 1
ATOM 1218 O O . VAL A 1 162 ? 19.925 -5.610 -20.709 1.00 77.00 162 VAL A O 1
ATOM 1221 N N . VAL A 1 163 ? 18.861 -7.155 -19.469 1.00 82.31 163 VAL A N 1
ATOM 1222 C CA . VAL A 1 163 ? 19.070 -6.456 -18.197 1.00 82.31 163 VAL A CA 1
ATOM 1223 C C . VAL A 1 163 ? 20.544 -6.612 -17.803 1.00 82.31 163 VAL A C 1
ATOM 1225 O O . VAL A 1 163 ? 21.008 -7.743 -17.618 1.00 82.31 163 VAL A O 1
ATOM 1228 N N . PRO A 1 164 ? 21.324 -5.521 -17.699 1.00 88.44 164 PRO A N 1
ATOM 1229 C CA . PRO A 1 164 ? 22.733 -5.624 -17.354 1.00 88.44 164 PRO A CA 1
ATOM 1230 C C . PRO A 1 164 ? 22.893 -6.119 -15.912 1.00 88.44 164 PRO A C 1
ATOM 1232 O O . PRO A 1 164 ? 22.094 -5.806 -15.029 1.00 88.44 164 PRO A O 1
ATOM 1235 N N . LYS A 1 165 ? 23.974 -6.861 -15.643 1.00 89.75 165 LYS A N 1
ATOM 1236 C CA . LYS A 1 165 ? 24.247 -7.416 -14.303 1.00 89.75 165 LYS A CA 1
ATOM 1237 C C . LYS A 1 165 ? 24.311 -6.337 -13.214 1.00 89.75 165 LYS A C 1
ATOM 1239 O O . LYS A 1 165 ? 23.949 -6.610 -12.076 1.00 89.75 165 LYS A O 1
ATOM 1244 N N . SER A 1 166 ? 24.731 -5.118 -13.560 1.00 90.19 166 SER A N 1
ATOM 1245 C CA . SER A 1 166 ? 24.746 -3.971 -12.646 1.00 90.19 166 SER A CA 1
ATOM 1246 C C . SER A 1 166 ? 23.352 -3.603 -12.130 1.00 90.19 166 SER A C 1
ATOM 1248 O O . SER A 1 166 ? 23.215 -3.327 -10.943 1.00 90.19 166 SER A O 1
ATOM 1250 N N . VAL A 1 167 ? 22.320 -3.656 -12.982 1.00 91.75 167 VAL A N 1
ATOM 1251 C CA . VAL A 1 167 ? 20.921 -3.399 -12.592 1.00 91.75 167 VAL A CA 1
ATOM 1252 C C . VAL A 1 167 ? 20.421 -4.472 -11.641 1.00 91.75 167 VAL A C 1
ATOM 1254 O O . VAL A 1 167 ? 19.792 -4.148 -10.644 1.00 91.75 167 VAL A O 1
ATOM 1257 N N . ILE A 1 168 ? 20.748 -5.737 -11.906 1.00 91.94 168 ILE A N 1
ATOM 1258 C CA . ILE A 1 168 ? 20.354 -6.859 -11.045 1.00 91.94 168 ILE A CA 1
ATOM 1259 C C . ILE A 1 168 ? 20.969 -6.694 -9.649 1.00 91.94 168 ILE A C 1
ATOM 1261 O O . ILE A 1 168 ? 20.259 -6.755 -8.649 1.00 91.94 168 ILE A O 1
ATOM 1265 N N . VAL A 1 169 ? 22.280 -6.438 -9.577 1.00 93.69 169 VAL A N 1
ATOM 1266 C CA . VAL A 1 169 ? 22.986 -6.243 -8.300 1.00 93.69 169 VAL A CA 1
ATOM 1267 C C . VAL A 1 169 ? 22.425 -5.039 -7.544 1.00 93.69 169 VAL A C 1
ATOM 1269 O O . VAL A 1 169 ? 22.121 -5.154 -6.358 1.00 93.69 169 VAL A O 1
ATOM 1272 N N . LEU A 1 170 ? 22.246 -3.900 -8.218 1.00 94.50 170 LEU A N 1
ATOM 1273 C CA . LEU A 1 170 ? 21.684 -2.703 -7.594 1.00 94.50 170 LEU A CA 1
ATOM 1274 C C . LEU A 1 170 ? 20.230 -2.919 -7.146 1.00 94.50 170 LEU A C 1
ATOM 1276 O O . LEU A 1 170 ? 19.862 -2.477 -6.061 1.00 94.50 170 LEU A O 1
ATOM 1280 N N . GLY A 1 171 ? 19.433 -3.644 -7.931 1.00 94.38 171 GLY A N 1
ATOM 1281 C CA . GLY A 1 171 ? 18.061 -4.015 -7.593 1.00 94.38 171 GLY A CA 1
ATOM 1282 C C . GLY A 1 171 ? 17.992 -4.808 -6.291 1.00 94.38 171 GLY A C 1
ATOM 1283 O O . GLY A 1 171 ? 17.217 -4.453 -5.410 1.00 94.38 171 GLY A O 1
ATOM 1284 N N . TYR A 1 172 ? 18.863 -5.806 -6.102 1.00 95.06 172 TYR A N 1
ATOM 1285 C CA . TYR A 1 172 ? 18.926 -6.551 -4.838 1.00 95.06 172 TYR A CA 1
ATOM 1286 C C . TYR A 1 172 ? 19.350 -5.684 -3.643 1.00 95.06 172 TYR A C 1
ATOM 1288 O O . TYR A 1 172 ? 18.830 -5.871 -2.544 1.00 95.06 172 TYR A O 1
ATOM 1296 N N . LEU A 1 173 ? 20.254 -4.716 -3.834 1.00 95.69 173 LEU A N 1
ATOM 1297 C CA . LEU A 1 173 ? 20.637 -3.782 -2.766 1.00 95.69 173 LEU A CA 1
ATOM 1298 C C . LEU A 1 173 ? 19.464 -2.880 -2.351 1.00 95.69 173 LEU A C 1
ATOM 1300 O O . LEU A 1 173 ? 19.231 -2.687 -1.157 1.00 95.69 173 LEU A O 1
ATOM 1304 N N . ILE A 1 174 ? 18.709 -2.364 -3.325 1.00 95.62 174 ILE A N 1
ATOM 1305 C CA . ILE A 1 174 ? 17.505 -1.556 -3.080 1.00 95.62 174 ILE A CA 1
ATOM 1306 C C . ILE A 1 174 ? 16.421 -2.405 -2.406 1.00 95.62 174 ILE A C 1
ATOM 1308 O O . ILE A 1 174 ? 15.840 -1.975 -1.413 1.00 95.62 174 ILE A O 1
ATOM 1312 N N . ALA A 1 175 ? 16.199 -3.632 -2.880 1.00 95.31 175 ALA A N 1
ATOM 1313 C CA . ALA A 1 175 ? 15.246 -4.570 -2.292 1.00 95.31 175 ALA A CA 1
ATOM 1314 C C . ALA A 1 175 ? 15.572 -4.903 -0.829 1.00 95.31 175 ALA A C 1
ATOM 1316 O O . ALA A 1 175 ? 14.674 -4.912 0.015 1.00 95.31 175 ALA A O 1
ATOM 1317 N N . LEU A 1 176 ? 16.850 -5.122 -0.496 1.00 95.44 176 LEU A N 1
ATOM 1318 C CA . LEU A 1 176 ? 17.290 -5.340 0.886 1.00 95.44 176 LEU A CA 1
ATOM 1319 C C . LEU A 1 176 ? 16.973 -4.113 1.748 1.00 95.44 176 LEU A C 1
ATOM 1321 O O . LEU A 1 176 ? 16.391 -4.243 2.827 1.00 95.44 176 LEU A O 1
ATOM 1325 N N . LEU A 1 177 ? 17.292 -2.918 1.247 1.00 95.75 177 LEU A N 1
ATOM 1326 C CA . LEU A 1 177 ? 17.019 -1.664 1.942 1.00 95.75 177 LEU A CA 1
ATOM 1327 C C . LEU A 1 177 ? 15.516 -1.461 2.196 1.00 95.75 177 LEU A C 1
ATOM 1329 O O . LEU A 1 177 ? 15.113 -1.134 3.313 1.00 95.75 177 LEU A O 1
ATOM 1333 N N . TRP A 1 178 ? 14.668 -1.690 1.194 1.00 95.06 178 TRP A N 1
ATOM 1334 C CA . TRP A 1 178 ? 13.216 -1.592 1.355 1.00 95.06 178 TRP A CA 1
ATOM 1335 C C . TRP A 1 178 ? 12.636 -2.667 2.253 1.00 95.06 178 TRP A C 1
ATOM 1337 O O . TRP A 1 178 ? 11.732 -2.363 3.028 1.00 95.06 178 TRP A O 1
ATOM 1347 N N . SER A 1 179 ? 13.167 -3.886 2.210 1.00 95.25 179 SER A N 1
ATOM 1348 C CA . SER A 1 179 ? 12.767 -4.950 3.133 1.00 95.25 179 SER A CA 1
ATOM 1349 C C . SER A 1 179 ? 13.063 -4.543 4.576 1.00 95.25 179 SER A C 1
ATOM 1351 O O . SER A 1 179 ? 12.196 -4.655 5.442 1.00 95.25 179 SER A O 1
ATOM 1353 N N . PHE A 1 180 ? 14.246 -3.972 4.830 1.00 96.06 180 PHE A N 1
ATOM 1354 C CA . PHE A 1 180 ? 14.618 -3.448 6.144 1.00 96.06 180 PHE A CA 1
ATOM 1355 C C . PHE A 1 180 ? 13.672 -2.335 6.620 1.00 96.06 180 PHE A C 1
ATOM 1357 O O . PHE A 1 180 ? 13.184 -2.380 7.753 1.00 96.06 180 PHE A O 1
ATOM 1364 N N . PHE A 1 181 ? 13.370 -1.352 5.766 1.00 95.88 181 PHE A N 1
ATOM 1365 C CA . PHE A 1 181 ? 12.445 -0.274 6.125 1.00 95.88 181 PHE A CA 1
ATOM 1366 C C . PHE A 1 181 ? 11.011 -0.769 6.330 1.00 95.88 181 PHE A C 1
ATOM 1368 O O . PHE A 1 181 ? 10.371 -0.370 7.301 1.00 95.88 181 PHE A O 1
ATOM 1375 N N . SER A 1 182 ? 10.524 -1.670 5.479 1.00 95.56 182 SER A N 1
ATOM 1376 C CA . SER A 1 182 ? 9.183 -2.263 5.573 1.00 95.56 182 SER A CA 1
ATOM 1377 C C . SER A 1 182 ? 8.999 -3.021 6.888 1.00 95.56 182 SER A C 1
ATOM 1379 O O . SER A 1 182 ? 8.053 -2.762 7.637 1.00 95.56 182 SER A O 1
ATOM 1381 N N . LEU A 1 183 ? 9.966 -3.878 7.234 1.00 95.56 183 LEU A N 1
ATOM 1382 C CA . LEU A 1 183 ? 9.991 -4.589 8.513 1.00 95.56 183 LEU A CA 1
ATOM 1383 C C . LEU A 1 183 ? 10.051 -3.621 9.696 1.00 95.56 183 LEU A C 1
ATOM 1385 O O . LEU A 1 183 ? 9.327 -3.803 10.673 1.00 95.56 183 LEU A O 1
ATOM 1389 N N . SER A 1 184 ? 10.858 -2.562 9.599 1.00 96.25 184 SER A N 1
ATOM 1390 C CA . SER A 1 184 ? 10.965 -1.540 10.645 1.00 96.25 184 SER A CA 1
ATOM 1391 C C . SER A 1 184 ? 9.648 -0.786 10.857 1.00 96.25 184 SER A C 1
ATOM 1393 O O . SER A 1 184 ? 9.237 -0.578 11.998 1.00 96.25 184 SER A O 1
ATOM 1395 N N . ILE A 1 185 ? 8.952 -0.409 9.779 1.00 95.19 185 ILE A N 1
ATOM 1396 C CA . ILE A 1 185 ? 7.648 0.271 9.833 1.00 95.19 185 ILE A CA 1
ATOM 1397 C C . ILE A 1 185 ? 6.612 -0.612 10.526 1.00 95.19 185 ILE A C 1
ATOM 1399 O O . ILE A 1 185 ? 5.906 -0.148 11.428 1.00 95.19 185 ILE A O 1
ATOM 1403 N N . ILE A 1 186 ? 6.530 -1.884 10.133 1.00 94.44 186 ILE A N 1
ATOM 1404 C CA . ILE A 1 186 ? 5.587 -2.835 10.728 1.00 94.44 186 ILE A CA 1
ATOM 1405 C C . ILE A 1 186 ? 5.940 -3.073 12.195 1.00 94.44 186 ILE A C 1
ATOM 1407 O O . ILE A 1 186 ? 5.066 -2.964 13.053 1.00 94.44 186 ILE A O 1
ATOM 1411 N N . PHE A 1 187 ? 7.218 -3.293 12.511 1.00 94.75 187 PHE A N 1
ATOM 1412 C CA . PHE A 1 187 ? 7.686 -3.477 13.883 1.00 94.75 187 PHE A CA 1
ATOM 1413 C C . PHE A 1 187 ? 7.319 -2.292 14.783 1.00 94.75 187 PHE A C 1
ATOM 1415 O O . PHE A 1 187 ? 6.748 -2.484 15.856 1.00 94.75 187 PHE A O 1
ATOM 1422 N N . VAL A 1 188 ? 7.585 -1.058 14.346 1.00 94.06 188 VAL A N 1
ATOM 1423 C CA . VAL A 1 188 ? 7.235 0.155 15.105 1.00 94.06 188 VAL A CA 1
ATOM 1424 C C . VAL A 1 188 ? 5.722 0.284 15.270 1.00 94.06 188 VAL A C 1
ATOM 1426 O O . VAL A 1 188 ? 5.250 0.615 16.359 1.00 94.06 188 VAL A O 1
ATOM 1429 N N . SER A 1 189 ? 4.955 0.001 14.216 1.00 91.62 189 SER A N 1
ATOM 1430 C CA . SER A 1 189 ? 3.490 0.081 14.246 1.00 91.62 189 SER A CA 1
ATOM 1431 C C . SER A 1 189 ? 2.894 -0.900 15.252 1.00 91.62 189 SER A C 1
ATOM 1433 O O . SER A 1 189 ? 2.046 -0.516 16.058 1.00 91.62 189 SER A O 1
ATOM 1435 N N . VAL A 1 190 ? 3.390 -2.137 15.257 1.00 90.25 190 VAL A N 1
ATOM 1436 C CA . VAL A 1 190 ? 2.978 -3.197 16.183 1.00 90.25 190 VAL A CA 1
ATOM 1437 C C . VAL A 1 190 ? 3.423 -2.881 17.611 1.00 90.25 190 VAL A C 1
ATOM 1439 O O . VAL A 1 190 ? 2.612 -2.928 18.532 1.00 90.25 190 VAL A O 1
ATOM 1442 N N . LYS A 1 191 ? 4.678 -2.466 17.819 1.00 90.75 191 LYS A N 1
ATOM 1443 C CA . LYS A 1 191 ? 5.182 -2.075 19.146 1.00 90.75 191 LYS A CA 1
ATOM 1444 C C . LYS A 1 191 ? 4.336 -0.965 19.772 1.00 90.75 191 LYS A C 1
ATOM 1446 O O . LYS A 1 191 ? 3.992 -1.036 20.948 1.00 90.75 191 LYS A O 1
ATOM 1451 N N . LYS A 1 192 ? 3.966 0.046 18.981 1.00 88.56 192 LYS A N 1
ATOM 1452 C CA . LYS A 1 192 ? 3.131 1.165 19.437 1.00 88.56 192 LYS A CA 1
ATOM 1453 C C . LYS A 1 192 ? 1.721 0.725 19.840 1.00 88.56 192 LYS A C 1
ATOM 1455 O O . LYS A 1 192 ? 1.128 1.343 20.719 1.00 88.56 192 LYS A O 1
ATOM 1460 N N . VAL A 1 193 ? 1.183 -0.310 19.195 1.00 86.06 193 VAL A N 1
ATOM 1461 C CA . VAL A 1 193 ? -0.111 -0.899 19.562 1.00 86.06 193 VAL A CA 1
ATOM 1462 C C . VAL A 1 193 ? -0.040 -1.520 20.959 1.00 86.06 193 VAL A C 1
ATOM 1464 O O . VAL A 1 193 ? -0.851 -1.159 21.806 1.00 86.06 193 VAL A O 1
ATOM 1467 N N . PHE A 1 194 ? 0.964 -2.350 21.244 1.00 83.00 194 PHE A N 1
ATOM 1468 C CA . PHE A 1 194 ? 1.087 -3.003 22.555 1.00 83.00 194 PHE A CA 1
ATOM 1469 C C . PHE A 1 194 ? 1.364 -2.020 23.701 1.00 83.00 194 PHE A C 1
ATOM 1471 O O . PHE A 1 194 ? 0.776 -2.128 24.770 1.00 83.00 194 PHE A O 1
ATOM 1478 N N . GLN A 1 195 ? 2.167 -0.983 23.459 1.00 81.19 195 GLN A N 1
ATOM 1479 C CA . GLN A 1 195 ? 2.399 0.073 24.456 1.00 81.19 195 GLN A CA 1
ATOM 1480 C C . GLN A 1 195 ? 1.139 0.883 24.787 1.00 81.19 195 GLN A C 1
ATOM 1482 O O . GLN A 1 195 ? 1.043 1.471 25.859 1.00 81.19 195 GLN A O 1
ATOM 1487 N N . SER A 1 196 ? 0.172 0.947 23.868 1.00 63.81 196 SER A N 1
ATOM 1488 C CA . SER A 1 196 ? -1.095 1.635 24.129 1.00 63.81 196 SER A CA 1
ATOM 1489 C C . SER A 1 196 ? -2.060 0.829 25.004 1.00 63.81 196 SER A C 1
ATOM 1491 O O . SER A 1 196 ? -3.024 1.400 25.507 1.00 63.81 196 SER A O 1
ATOM 1493 N N . GLU A 1 197 ? -1.788 -0.462 25.208 1.00 57.59 197 GLU A N 1
ATOM 1494 C CA . GLU A 1 197 ? -2.599 -1.376 26.016 1.00 57.59 197 GLU A CA 1
ATOM 1495 C C . GLU A 1 197 ? -2.166 -1.366 27.496 1.00 57.59 197 GLU A C 1
ATOM 1497 O O . GLU A 1 197 ? -3.019 -1.395 28.378 1.00 57.59 197 GLU A O 1
ATOM 1502 N N . GLU A 1 198 ? -0.870 -1.178 27.782 1.00 54.28 198 GLU A N 1
ATOM 1503 C CA . GLU A 1 198 ? -0.333 -1.068 29.155 1.00 54.28 198 GLU A CA 1
ATOM 1504 C C . GLU A 1 198 ? -0.806 0.185 29.922 1.00 54.28 198 GLU A C 1
ATOM 1506 O O . GLU A 1 198 ? -0.719 0.226 31.146 1.00 54.28 198 GLU A O 1
ATOM 1511 N N . ILE A 1 199 ? -1.337 1.205 29.238 1.00 49.66 199 ILE A N 1
ATOM 1512 C CA . ILE A 1 199 ? -1.737 2.487 29.858 1.00 49.66 199 ILE A CA 1
ATOM 1513 C C . ILE A 1 199 ? -3.220 2.492 30.295 1.00 49.66 199 ILE A C 1
ATOM 1515 O O . ILE A 1 199 ? -3.707 3.480 30.835 1.00 49.66 199 ILE A O 1
ATOM 1519 N N . VAL A 1 200 ? -3.964 1.394 30.120 1.00 46.69 200 VAL A N 1
ATOM 1520 C CA . VAL A 1 200 ? -5.375 1.314 30.544 1.00 46.69 200 VAL A CA 1
ATOM 1521 C C . VAL A 1 200 ? -5.546 0.283 31.660 1.00 46.69 200 VAL A C 1
ATOM 1523 O O . VAL A 1 200 ? -6.175 -0.754 31.477 1.00 46.69 200 VAL A O 1
ATOM 1526 N N . VAL A 1 201 ? -5.028 0.598 32.848 1.00 38.06 201 VAL A N 1
ATOM 1527 C CA . VAL A 1 201 ? -5.718 0.216 34.088 1.00 38.06 201 VAL A CA 1
ATOM 1528 C C . VAL A 1 201 ? -6.684 1.365 34.369 1.00 38.06 201 VAL A C 1
ATOM 1530 O O . VAL A 1 201 ? -6.226 2.456 34.708 1.00 38.06 201 VAL A O 1
ATOM 1533 N N . PRO A 1 202 ? -8.002 1.203 34.161 1.00 40.69 202 PRO A N 1
ATOM 1534 C CA . PRO A 1 202 ? -8.952 2.208 34.590 1.00 40.69 202 PRO A CA 1
ATOM 1535 C C . PRO A 1 202 ? -8.958 2.174 36.114 1.00 40.69 202 PRO A C 1
ATOM 1537 O O . PRO A 1 202 ? -9.522 1.264 36.721 1.00 40.69 202 PRO A O 1
ATOM 1540 N N . GLU A 1 203 ? -8.315 3.156 36.732 1.00 38.47 203 GLU A N 1
ATOM 1541 C CA . GLU A 1 203 ? -8.674 3.571 38.077 1.00 38.47 203 GLU A CA 1
ATOM 1542 C C . GLU A 1 203 ? -10.154 3.962 37.983 1.00 38.47 203 GLU A C 1
ATOM 1544 O O . GLU A 1 203 ? -10.521 4.922 37.303 1.00 38.47 203 GLU A O 1
ATOM 1549 N N . GLN A 1 204 ? -11.033 3.103 38.503 1.00 34.19 204 GLN A N 1
ATOM 1550 C CA . GLN A 1 204 ? -12.452 3.402 38.589 1.00 34.19 204 GLN A CA 1
ATOM 1551 C C . GLN A 1 204 ? -12.582 4.666 39.441 1.00 34.19 204 GLN A C 1
ATOM 1553 O O . GLN A 1 204 ? -12.516 4.595 40.665 1.00 34.19 204 GLN A O 1
ATOM 1558 N N . GLU A 1 205 ? -12.765 5.820 38.797 1.00 35.81 205 GLU A N 1
ATOM 1559 C CA . GLU A 1 205 ? -13.339 6.997 39.438 1.00 35.81 205 GLU A CA 1
ATOM 1560 C C . GLU A 1 205 ? -14.721 6.587 39.949 1.00 35.81 205 GLU A C 1
ATOM 1562 O O . GLU A 1 205 ? -15.719 6.565 39.223 1.00 35.81 205 GLU A O 1
ATOM 1567 N N . PHE A 1 206 ? -14.758 6.186 41.215 1.00 31.48 206 PHE A N 1
ATOM 1568 C CA . PHE A 1 206 ? -15.981 5.989 41.962 1.00 31.48 206 PHE A CA 1
ATOM 1569 C C . PHE A 1 206 ? -16.648 7.364 42.049 1.00 31.48 206 PHE A C 1
ATOM 1571 O O . PHE A 1 206 ? -16.207 8.240 42.793 1.00 31.48 206 PHE A O 1
ATOM 1578 N N . GLN A 1 207 ? -17.675 7.587 41.227 1.00 33.31 207 GLN A N 1
ATOM 1579 C CA . GLN A 1 207 ? -18.535 8.760 41.328 1.00 33.31 207 GLN A CA 1
ATOM 1580 C C . GLN A 1 207 ? -19.170 8.778 42.720 1.00 33.31 207 GLN A C 1
ATOM 1582 O O . GLN A 1 207 ? -20.181 8.124 42.961 1.00 33.31 207 GLN A O 1
ATOM 1587 N N . GLN A 1 208 ? -18.592 9.548 43.637 1.00 32.12 208 GLN A N 1
ATOM 1588 C CA . GLN A 1 208 ? -19.187 9.818 44.937 1.00 32.12 208 GLN A CA 1
ATOM 1589 C C . GLN A 1 208 ? -20.115 11.030 44.820 1.00 32.12 208 GLN A C 1
ATOM 1591 O O . GLN A 1 208 ? -19.822 12.125 45.289 1.00 32.12 208 GLN A O 1
ATOM 1596 N N . ASN A 1 209 ? -21.249 10.820 44.155 1.00 32.19 209 ASN A N 1
ATOM 1597 C CA . ASN A 1 209 ? -22.444 11.611 44.409 1.00 32.19 209 ASN A CA 1
ATOM 1598 C C . ASN A 1 209 ? -23.250 10.864 45.468 1.00 32.19 209 ASN A C 1
ATOM 1600 O O . ASN A 1 209 ? -24.031 9.995 45.112 1.00 32.19 209 ASN A O 1
ATOM 1604 N N . ASP A 1 210 ? -23.036 11.194 46.741 1.00 31.30 210 ASP A N 1
ATOM 1605 C CA . ASP A 1 210 ? -24.082 11.116 47.763 1.00 31.30 210 ASP A CA 1
ATOM 1606 C C . ASP A 1 210 ? -23.684 11.959 48.983 1.00 31.30 210 ASP A C 1
ATOM 1608 O O . ASP A 1 210 ? -22.846 11.609 49.809 1.00 31.30 210 ASP A O 1
ATOM 1612 N N . PHE A 1 211 ? -24.253 13.161 49.011 1.00 31.91 211 PHE A N 1
ATOM 1613 C CA . PHE A 1 211 ? -25.046 13.681 50.121 1.00 31.91 211 PHE A CA 1
ATOM 1614 C C . PHE A 1 211 ? -24.947 12.878 51.439 1.00 31.91 211 PHE A C 1
ATOM 1616 O O . PHE A 1 211 ? -25.674 11.914 51.613 1.00 31.91 211 PHE A O 1
ATOM 1623 N N . PHE A 1 212 ? -24.106 13.298 52.389 1.00 28.81 212 PHE A N 1
ATOM 1624 C CA . PHE A 1 212 ? -24.503 13.519 53.789 1.00 28.81 212 PHE A CA 1
ATOM 1625 C C . PHE A 1 212 ? -23.359 14.159 54.582 1.00 28.81 212 PHE A C 1
ATOM 1627 O O . PHE A 1 212 ? -22.227 13.689 54.640 1.00 28.81 212 PHE A O 1
ATOM 1634 N N . GLN A 1 213 ? -23.704 15.276 55.200 1.00 35.12 213 GLN A N 1
ATOM 1635 C CA . GLN A 1 213 ? -22.903 16.053 56.123 1.00 35.12 213 GLN A CA 1
ATOM 1636 C C . GLN A 1 213 ? -23.090 15.483 57.535 1.00 35.12 213 GLN A C 1
ATOM 1638 O O . GLN A 1 213 ? -24.209 15.527 58.035 1.00 35.12 213 GLN A O 1
ATOM 1643 N N . SER A 1 214 ? -22.022 15.000 58.183 1.00 27.72 214 SER A N 1
ATOM 1644 C CA . SER A 1 214 ? -21.924 14.909 59.654 1.00 27.72 214 SER A CA 1
ATOM 1645 C C . SER A 1 214 ? -20.518 14.491 60.122 1.00 27.72 214 SER A C 1
ATOM 1647 O O . SER A 1 214 ? -20.099 13.362 59.897 1.00 27.72 214 SER A O 1
ATOM 1649 N N . SER A 1 215 ? -19.822 15.446 60.750 1.00 28.61 215 SER A N 1
ATOM 1650 C CA . SER A 1 215 ? -19.068 15.355 62.020 1.00 28.61 215 SER A CA 1
ATOM 1651 C C . SER A 1 215 ? -18.259 14.098 62.412 1.00 28.61 215 SER A C 1
ATOM 1653 O O . SER A 1 215 ? -18.818 13.023 62.574 1.00 28.61 215 SER A O 1
ATOM 1655 N N . GLU A 1 216 ? -16.996 14.378 62.776 1.00 33.34 216 GLU A N 1
ATOM 1656 C CA . GLU A 1 216 ? -16.197 13.838 63.902 1.00 33.34 216 GLU A CA 1
ATOM 1657 C C . GLU A 1 216 ? -15.773 12.351 63.949 1.00 33.34 216 GLU A C 1
ATOM 1659 O O . GLU A 1 216 ? -16.583 11.442 63.874 1.00 33.34 216 GLU A O 1
ATOM 1664 N N . ASN A 1 217 ? -14.462 12.173 64.199 1.00 34.50 217 ASN A N 1
ATOM 1665 C CA . ASN A 1 217 ? -13.766 11.068 64.880 1.00 34.50 217 ASN A CA 1
ATOM 1666 C C . ASN A 1 217 ? -14.075 9.606 64.496 1.00 34.50 217 ASN A C 1
ATOM 1668 O O . ASN A 1 217 ? -15.127 9.077 64.814 1.00 34.50 217 ASN A O 1
ATOM 1672 N N . GLU A 1 218 ? -13.062 8.912 63.961 1.00 34.28 218 GLU A N 1
ATOM 1673 C CA . GLU A 1 218 ? -12.415 7.719 64.556 1.00 34.28 218 GLU A CA 1
ATOM 1674 C C . GLU A 1 218 ? -11.643 6.931 63.486 1.00 34.28 218 GLU A C 1
ATOM 1676 O O . GLU A 1 218 ? -12.042 6.863 62.324 1.00 34.28 218 GLU A O 1
ATOM 1681 N N . ASN A 1 219 ? -10.522 6.331 63.897 1.00 41.44 219 ASN A N 1
ATOM 1682 C CA . ASN A 1 219 ? -9.748 5.345 63.144 1.00 41.44 219 ASN A CA 1
ATOM 1683 C C . ASN A 1 219 ? -10.657 4.220 62.613 1.00 41.44 219 ASN A C 1
ATOM 1685 O O . ASN A 1 219 ? -10.859 3.213 63.287 1.00 41.44 219 ASN A O 1
ATOM 1689 N N . LYS A 1 220 ? -11.197 4.360 61.401 1.00 40.69 220 LYS A N 1
ATOM 1690 C CA . LYS A 1 220 ? -11.862 3.258 60.703 1.00 40.69 220 LYS A CA 1
ATOM 1691 C C . LYS A 1 220 ? -10.827 2.488 59.902 1.00 40.69 220 LYS A C 1
ATOM 1693 O O . LYS A 1 220 ? -10.496 2.846 58.774 1.00 40.69 220 LYS A O 1
ATOM 1698 N N . GLU A 1 221 ? -10.319 1.423 60.513 1.00 50.44 221 GLU A N 1
ATOM 1699 C CA . GLU A 1 221 ? -9.764 0.294 59.773 1.00 50.44 221 GLU A CA 1
ATOM 1700 C C . GLU A 1 221 ? -10.843 -0.160 58.787 1.00 50.44 221 GLU A C 1
ATOM 1702 O O . GLU A 1 221 ? -11.965 -0.460 59.192 1.00 50.44 221 GLU A O 1
ATOM 1707 N N . THR A 1 222 ? -10.554 -0.091 57.490 1.00 53.53 222 THR A N 1
ATOM 1708 C CA . THR A 1 222 ? -11.469 -0.568 56.453 1.00 53.53 222 THR A CA 1
ATOM 1709 C C . THR A 1 222 ? -11.141 -2.041 56.221 1.00 53.53 222 THR A C 1
ATOM 1711 O O . THR A 1 222 ? -10.068 -2.330 55.694 1.00 53.53 222 THR A O 1
ATOM 1714 N N . PRO A 1 223 ? -11.995 -2.986 56.660 1.00 61.47 223 PRO A N 1
ATOM 1715 C CA . PRO A 1 223 ? -11.719 -4.404 56.475 1.00 61.47 223 PRO A CA 1
ATOM 1716 C C . PRO A 1 223 ? -11.751 -4.759 54.989 1.00 61.47 223 PRO A C 1
ATOM 1718 O O . PRO A 1 223 ? -12.454 -4.105 54.210 1.00 61.47 223 PRO A O 1
ATOM 1721 N N . PHE A 1 224 ? -11.031 -5.817 54.608 1.00 68.44 224 PHE A N 1
ATOM 1722 C CA . PHE A 1 224 ? -11.075 -6.376 53.257 1.00 68.44 224 PHE A CA 1
ATOM 1723 C C . PHE A 1 224 ? -12.535 -6.517 52.764 1.00 68.44 224 PHE A C 1
ATOM 1725 O O . PHE A 1 224 ? -13.344 -7.158 53.437 1.00 68.44 224 PHE A O 1
ATOM 1732 N N . PRO A 1 225 ? -12.904 -5.933 51.606 1.00 64.44 225 PRO A N 1
ATOM 1733 C CA . PRO A 1 225 ? -14.301 -5.783 51.181 1.00 64.44 225 PRO A CA 1
ATOM 1734 C C . PRO A 1 225 ? -14.958 -7.073 50.646 1.00 64.44 225 PRO A C 1
ATOM 1736 O O . PRO A 1 225 ? -16.034 -7.005 50.054 1.00 64.44 225 PRO A O 1
ATOM 1739 N N . GLY A 1 226 ? -14.327 -8.239 50.822 1.00 72.00 226 GLY A N 1
ATOM 1740 C CA . GLY A 1 226 ? -14.788 -9.535 50.314 1.00 72.00 226 GLY A CA 1
ATOM 1741 C C . GLY A 1 226 ? -14.829 -10.634 51.381 1.00 72.00 226 GLY A C 1
ATOM 1742 O O . GLY A 1 226 ? -14.362 -10.451 52.503 1.00 72.00 226 GLY A O 1
ATOM 1743 N N . GLU A 1 227 ? -15.385 -11.796 51.028 1.00 71.12 227 GLU A N 1
ATOM 1744 C CA . GLU A 1 227 ? -15.347 -12.977 51.897 1.00 71.12 227 GLU A CA 1
ATOM 1745 C C . GLU A 1 227 ? -13.899 -13.437 52.109 1.00 71.12 227 GLU A C 1
ATOM 1747 O O . GLU A 1 227 ? -13.145 -13.648 51.157 1.00 71.12 227 GLU A O 1
ATOM 1752 N N . VAL A 1 228 ? -13.505 -13.594 53.372 1.00 75.50 228 VAL A N 1
ATOM 1753 C CA . VAL A 1 228 ? -12.160 -14.037 53.746 1.00 75.50 228 VAL A CA 1
ATOM 1754 C C . VAL A 1 228 ? -12.105 -15.561 53.645 1.00 75.50 228 VAL A C 1
ATOM 1756 O O . VAL A 1 228 ? -12.400 -16.278 54.602 1.00 75.50 228 VAL A O 1
ATOM 1759 N N . THR A 1 229 ? -11.765 -16.066 52.460 1.00 81.69 229 THR A N 1
ATOM 1760 C CA . THR A 1 229 ? -11.461 -17.489 52.269 1.00 81.69 229 THR A CA 1
ATOM 1761 C C . THR A 1 229 ? -10.058 -17.813 52.812 1.00 81.69 229 THR A C 1
ATOM 1763 O O . THR A 1 229 ? -9.218 -16.913 52.927 1.00 81.69 229 THR A O 1
ATOM 1766 N N . PRO A 1 230 ? -9.758 -19.085 53.144 1.00 77.44 230 PRO A N 1
ATOM 1767 C CA . PRO A 1 230 ? -8.424 -19.487 53.606 1.00 77.44 230 PRO A CA 1
ATOM 1768 C C . PRO A 1 230 ? -7.304 -19.087 52.633 1.00 77.44 230 PRO A C 1
ATOM 1770 O O . PRO A 1 230 ? -6.244 -18.646 53.061 1.00 77.44 230 PRO A O 1
ATOM 1773 N N . GLU A 1 231 ? -7.583 -19.156 51.330 1.00 79.12 231 GLU A N 1
ATOM 1774 C CA . GLU A 1 231 ? -6.663 -18.784 50.247 1.00 79.12 231 GLU A CA 1
ATOM 1775 C C . GLU A 1 231 ? -6.334 -17.282 50.251 1.00 79.12 231 GLU A C 1
ATOM 1777 O O . GLU A 1 231 ? -5.190 -16.887 50.029 1.00 79.12 231 GLU A O 1
ATOM 1782 N N . VAL A 1 232 ? -7.325 -16.430 50.540 1.00 79.00 232 VAL A N 1
ATOM 1783 C CA . VAL A 1 232 ? -7.124 -14.977 50.653 1.00 79.00 232 VAL A CA 1
ATOM 1784 C C . VAL A 1 232 ? -6.248 -14.658 51.862 1.00 79.00 232 VAL A C 1
ATOM 1786 O O . VAL A 1 232 ? -5.340 -13.837 51.750 1.00 79.00 232 VAL A O 1
ATOM 1789 N N . MET A 1 233 ? -6.459 -15.333 52.998 1.00 77.81 233 MET A N 1
ATOM 1790 C CA . MET A 1 233 ? -5.603 -15.149 54.177 1.00 77.81 233 MET A CA 1
ATOM 1791 C C . MET A 1 233 ? -4.154 -15.542 53.893 1.00 77.81 233 MET A C 1
ATOM 1793 O O . MET A 1 233 ? -3.242 -14.777 54.198 1.00 77.81 233 MET A O 1
ATOM 1797 N N . GLU A 1 234 ? -3.945 -16.703 53.275 1.00 80.19 234 GLU A N 1
ATOM 1798 C CA . GLU A 1 234 ? -2.614 -17.205 52.929 1.00 80.19 234 GLU A CA 1
ATOM 1799 C C . GLU A 1 234 ? -1.882 -16.253 51.974 1.00 80.19 234 GLU A C 1
ATOM 1801 O O . GLU A 1 234 ? -0.700 -15.960 52.157 1.00 80.19 234 GLU A O 1
ATOM 1806 N N . TRP A 1 235 ? -2.602 -15.674 51.010 1.00 79.88 235 TRP A N 1
ATOM 1807 C CA . TRP A 1 235 ? -2.045 -14.661 50.121 1.00 79.88 235 TRP A CA 1
ATOM 1808 C C . TRP A 1 235 ? -1.580 -13.405 50.874 1.00 79.88 235 TRP A C 1
ATOM 1810 O O . TRP A 1 235 ? -0.460 -12.948 50.638 1.00 79.88 235 TRP A O 1
ATOM 1820 N N . PHE A 1 236 ? -2.380 -12.868 51.802 1.00 82.00 236 PHE A N 1
ATOM 1821 C CA . PHE A 1 236 ? -2.001 -11.695 52.607 1.00 82.00 236 PHE A CA 1
ATOM 1822 C C . PHE A 1 236 ? -0.787 -11.981 53.503 1.00 82.00 236 PHE A C 1
ATOM 1824 O O . PHE A 1 236 ? 0.174 -11.205 53.504 1.00 82.00 236 PHE A O 1
ATOM 1831 N N . PHE A 1 237 ? -0.770 -13.136 54.173 1.00 81.25 237 PHE A N 1
ATOM 1832 C CA . PHE A 1 237 ? 0.356 -13.549 55.013 1.00 81.25 237 PHE A CA 1
ATOM 1833 C C . PHE A 1 237 ? 1.638 -13.771 54.204 1.00 81.25 237 PHE A C 1
ATOM 1835 O O . PHE A 1 237 ? 2.692 -13.288 54.612 1.00 81.25 237 PHE A O 1
ATOM 1842 N N . SER A 1 238 ? 1.551 -14.345 52.996 1.00 78.06 238 SER A N 1
ATOM 1843 C CA . SER A 1 238 ? 2.705 -14.487 52.086 1.00 78.06 238 SER A CA 1
ATOM 1844 C C . SER A 1 238 ? 3.333 -13.148 51.671 1.00 78.06 238 SER A C 1
ATOM 1846 O O . SER A 1 238 ? 4.475 -13.094 51.210 1.00 78.06 238 SER A O 1
ATOM 1848 N N . LYS A 1 239 ? 2.580 -12.048 51.801 1.00 79.44 239 LYS A N 1
ATOM 1849 C CA . LYS A 1 239 ? 3.037 -10.677 51.544 1.00 79.44 239 LYS A CA 1
ATOM 1850 C C . LYS A 1 239 ? 3.451 -9.936 52.809 1.00 79.44 239 LYS A C 1
ATOM 1852 O O . LYS A 1 239 ? 3.839 -8.774 52.710 1.00 79.44 239 LYS A O 1
ATOM 1857 N N . GLY A 1 240 ? 3.407 -10.591 53.967 1.00 76.62 240 GLY A N 1
ATOM 1858 C CA . GLY A 1 240 ? 3.722 -9.982 55.252 1.00 76.62 240 GLY A CA 1
ATOM 1859 C C . GLY A 1 240 ? 2.682 -8.949 55.685 1.00 76.62 240 GLY A C 1
ATOM 1860 O O . GLY A 1 240 ? 3.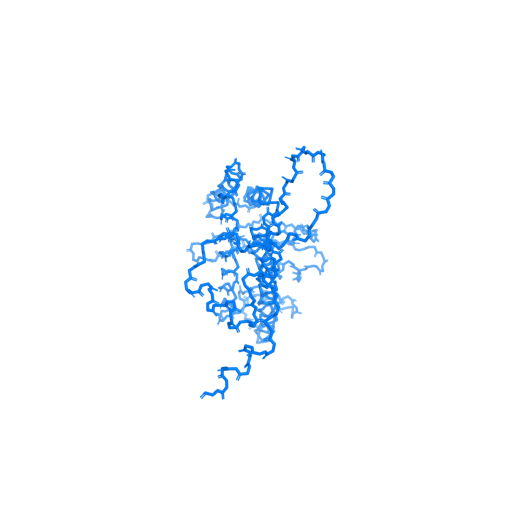038 -8.003 56.384 1.00 76.62 240 GLY A O 1
ATOM 1861 N N . LEU A 1 241 ? 1.430 -9.082 55.235 1.00 81.56 241 LEU A N 1
ATOM 1862 C CA . LEU A 1 241 ? 0.350 -8.123 55.470 1.00 81.56 241 LEU A CA 1
ATOM 1863 C C . LEU A 1 241 ? -0.795 -8.760 56.271 1.00 81.56 241 LEU A C 1
ATOM 1865 O O . LEU A 1 241 ? -1.084 -9.946 56.124 1.00 81.56 241 LEU A O 1
ATOM 1869 N N . ASP A 1 242 ? -1.470 -7.964 57.099 1.00 80.38 242 ASP A N 1
ATOM 1870 C CA . ASP A 1 242 ? -2.756 -8.321 57.696 1.00 80.38 242 ASP A CA 1
ATOM 1871 C C . ASP A 1 242 ? -3.914 -8.102 56.700 1.00 80.38 242 ASP A C 1
ATOM 1873 O O . ASP A 1 242 ? -3.748 -7.513 55.631 1.00 80.38 242 ASP A O 1
ATOM 1877 N N . LEU A 1 243 ? -5.120 -8.547 57.061 1.00 75.94 243 LEU A N 1
ATOM 1878 C CA . LEU A 1 243 ? -6.329 -8.395 56.232 1.00 75.94 243 LEU A CA 1
ATOM 1879 C C . LEU A 1 243 ? -6.770 -6.935 56.024 1.00 75.94 243 LEU A C 1
ATOM 1881 O O . LEU A 1 243 ? -7.681 -6.673 55.240 1.00 75.94 243 LEU A O 1
ATOM 1885 N N . ASN A 1 244 ? -6.128 -5.990 56.708 1.00 73.44 244 ASN A N 1
ATOM 1886 C CA . ASN A 1 244 ? -6.331 -4.554 56.565 1.00 73.44 244 ASN A CA 1
ATOM 1887 C C . ASN A 1 244 ? -5.186 -3.893 55.767 1.00 73.44 244 ASN A C 1
ATOM 1889 O O . ASN A 1 244 ? -5.141 -2.667 55.659 1.00 73.44 244 ASN A O 1
ATOM 1893 N N . GLY A 1 245 ? -4.253 -4.678 55.213 1.00 68.31 245 GLY A N 1
ATOM 1894 C CA . GLY A 1 245 ? -3.113 -4.198 54.431 1.00 68.31 245 GLY A CA 1
ATOM 1895 C C . GLY A 1 245 ? -1.988 -3.563 55.255 1.00 68.31 245 GLY A C 1
ATOM 1896 O O . GLY A 1 245 ? -1.142 -2.872 54.685 1.00 68.31 245 GLY A O 1
ATOM 1897 N N . LYS A 1 246 ? -1.952 -3.762 56.577 1.00 78.38 246 LYS A N 1
ATOM 1898 C CA . LYS A 1 246 ? -0.851 -3.319 57.445 1.00 78.38 246 LYS A CA 1
ATOM 1899 C C . LYS A 1 246 ? 0.243 -4.388 57.506 1.00 78.38 246 LYS A C 1
ATOM 1901 O O . LYS A 1 246 ? -0.071 -5.573 57.472 1.00 78.38 246 LYS A O 1
ATOM 1906 N N . PRO A 1 247 ? 1.523 -4.001 57.627 1.00 79.62 247 PRO A N 1
ATOM 1907 C CA . PRO A 1 247 ? 2.604 -4.961 57.814 1.00 79.62 247 PRO A CA 1
ATOM 1908 C C . PRO A 1 247 ? 2.407 -5.757 59.108 1.00 79.62 247 PRO A C 1
ATOM 1910 O O . PRO A 1 247 ? 2.064 -5.188 60.148 1.00 79.62 247 PRO A O 1
ATOM 1913 N N . LEU A 1 248 ? 2.635 -7.067 59.042 1.00 77.69 248 LEU A N 1
ATOM 1914 C CA . LEU A 1 248 ? 2.539 -7.950 60.199 1.00 77.69 248 LEU A CA 1
ATOM 1915 C C . LEU A 1 248 ? 3.584 -7.562 61.259 1.00 77.69 248 LEU A C 1
ATOM 1917 O O . LEU A 1 248 ? 4.712 -7.198 60.911 1.00 77.69 248 LEU A O 1
ATOM 1921 N N . PRO A 1 249 ? 3.245 -7.658 62.556 1.00 75.50 249 PRO A N 1
ATOM 1922 C CA . PRO A 1 249 ? 4.216 -7.486 63.630 1.00 75.50 249 PRO A CA 1
ATOM 1923 C C . PRO A 1 249 ? 5.387 -8.463 63.464 1.00 75.50 249 PRO A C 1
ATOM 1925 O O . PRO A 1 249 ? 5.181 -9.622 63.103 1.00 75.50 249 PRO A O 1
ATOM 1928 N N . ALA A 1 250 ? 6.605 -8.017 63.785 1.00 63.75 250 ALA A N 1
ATOM 1929 C CA . ALA A 1 250 ? 7.830 -8.816 63.645 1.00 63.75 250 ALA A CA 1
ATOM 1930 C C . ALA A 1 250 ? 7.764 -10.185 64.363 1.00 63.75 250 ALA A C 1
ATOM 1932 O O . ALA A 1 250 ? 8.377 -11.147 63.914 1.00 63.75 250 ALA A O 1
ATOM 1933 N N . GLU A 1 251 ? 6.942 -10.301 65.409 1.00 64.38 251 GLU A N 1
ATOM 1934 C CA . GLU A 1 251 ? 6.684 -11.535 66.167 1.00 64.38 251 GLU A CA 1
ATOM 1935 C C . GLU A 1 251 ? 6.029 -12.664 65.341 1.00 64.38 251 GLU A C 1
ATOM 1937 O O . GLU A 1 251 ? 6.113 -13.833 65.723 1.00 64.38 251 GLU A O 1
ATOM 1942 N N . PHE A 1 252 ? 5.367 -12.342 64.221 1.00 60.16 252 PHE A N 1
ATOM 1943 C CA . PHE A 1 252 ? 4.769 -13.329 63.310 1.00 60.16 252 PHE A CA 1
ATOM 1944 C C . PHE A 1 252 ? 5.729 -13.782 62.207 1.00 60.16 252 PHE A C 1
ATOM 1946 O O . PHE A 1 252 ? 5.601 -14.905 61.730 1.00 60.16 252 PHE A O 1
ATOM 1953 N N . LEU A 1 253 ? 6.703 -12.944 61.842 1.00 57.66 253 LEU A N 1
ATOM 1954 C CA . LEU A 1 253 ? 7.715 -13.264 60.831 1.00 57.66 253 LEU A CA 1
ATOM 1955 C C . LEU A 1 253 ? 8.788 -14.223 61.373 1.00 57.66 253 LEU A C 1
ATOM 1957 O O . LEU A 1 253 ? 9.319 -15.030 60.623 1.00 57.66 253 LEU A O 1
ATOM 1961 N N . GLU A 1 254 ? 9.062 -14.198 62.682 1.00 56.25 254 GLU A N 1
ATOM 1962 C CA . GLU A 1 254 ? 10.030 -15.110 63.319 1.00 56.25 254 GLU A CA 1
ATOM 1963 C C . GLU A 1 254 ? 9.518 -16.555 63.479 1.00 56.25 254 GLU A C 1
ATOM 1965 O O . GLU A 1 254 ? 10.306 -17.463 63.738 1.00 56.25 254 GLU A O 1
ATOM 1970 N N . LYS A 1 255 ? 8.208 -16.805 63.331 1.00 54.28 255 LYS A N 1
ATOM 1971 C CA . LYS A 1 255 ? 7.621 -18.146 63.512 1.00 54.28 255 LYS A CA 1
ATOM 1972 C C . LYS A 1 255 ? 7.609 -19.022 62.257 1.00 54.28 255 LYS A C 1
ATOM 1974 O O . LYS A 1 255 ? 7.344 -20.210 62.397 1.00 54.28 255 LYS A O 1
ATOM 1979 N N . GLU A 1 256 ? 7.890 -18.474 61.075 1.00 53.00 256 GLU A N 1
ATOM 1980 C CA . GLU A 1 256 ? 7.977 -19.249 59.823 1.00 53.00 256 GLU A CA 1
ATOM 1981 C C . GLU A 1 256 ? 9.391 -19.790 59.527 1.00 53.00 256 GLU A C 1
ATOM 1983 O O . GLU A 1 256 ? 9.550 -20.595 58.613 1.00 53.00 256 GLU A O 1
ATOM 1988 N N . GLU A 1 257 ? 10.415 -19.404 60.302 1.00 48.69 257 GLU A N 1
ATOM 1989 C CA . GLU A 1 257 ? 11.80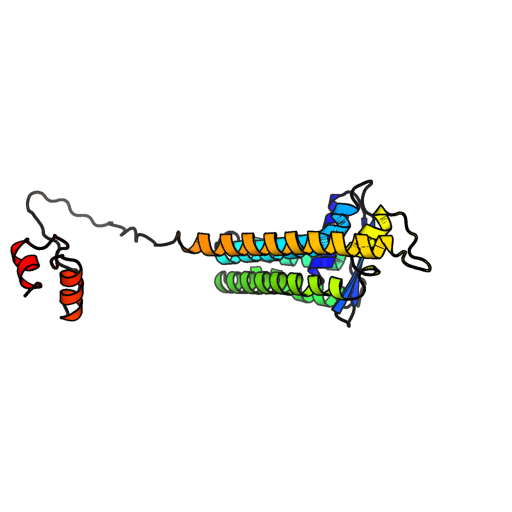4 -19.874 60.118 1.00 48.69 257 GLU A CA 1
ATOM 1990 C C . GLU A 1 257 ? 12.203 -21.095 60.987 1.00 48.69 257 GLU A C 1
ATOM 1992 O O . GLU A 1 257 ? 13.388 -21.428 61.071 1.00 48.69 257 GLU A O 1
ATOM 1997 N N . LEU A 1 258 ? 11.247 -21.807 61.603 1.00 38.97 258 LEU A N 1
ATOM 1998 C CA . LEU A 1 258 ? 11.471 -23.052 62.371 1.00 38.97 258 LEU A CA 1
ATOM 1999 C C . LEU A 1 258 ? 10.635 -24.217 61.834 1.00 38.97 258 LEU A C 1
ATOM 2001 O O . LEU A 1 258 ? 11.206 -25.328 61.725 1.00 38.97 258 LEU A O 1
#

pLDDT: mean 83.23, std 18.17, range [27.72, 97.25]

Organism: NCBI:txid1001590

InterPro domains:
  IPR049500 Peptidase M50B-like [PF13398] (1-188)

Radius of gyration: 29.17 Å; chains: 1; bounding box: 50×40×91 Å

Foldseek 3Di:
DLQLLLQLQVQQVVQVWHWAAWAADPVRDTDTDIDHHPPSLVNSLLRRLLVLLLQLLVLQLCLLLLPPLLVNLLVVLCSLQVRLVPHYDPPGPSNVVSCVSSVVSNVQSPDDSVSSSVVSNVVSVVSLVVSLVVLCVCVPPLCPGSLLVVLCVVVVPDPPDDRDPSSNVSSNVSSVVSNVSSVVSNVVSVVSSVVSVVVDPPPPPPPPPDDDDDDDDDPDLDFQPDDDDPVNCVVQVVVCADRSRHHHDPVSVVVVVD

Sequence (258 aa):
MFIHEIGHAIAALLTGGSVHTIELHGNESGETIASSGSGFFIFVVSAGYLGSCLMGGFLLNRGFSGKMIRPTLISFGTILLLMTISYSKPGNLAQYTGIFWGLGFVLLGLFNLRINRFVLVFIGTSISLYSLYDLLDFTGNIAYTDAGIMAAWITGANSSQVVPKSVIVLGYLIALLWSFFSLSIIFVSVKKVFQSEEIVVPEQEFQQNDFFQSSENENKETPFPGEVTPEVMEWFFSKGLDLNGKPLPAEFLEKEEL